Protein AF-U4KVV8-F1 (afdb_monomer)

Secondary structure (DSSP, 8-state):
-HHHHHHHHHTT-PPPHHHHHHHHHHHHTTSSEEEEEE--GGGS-HHHHHHHHHHHHHHHT-TT--SEEEEEE---GGGHHHHHHHHTTS-GGG---------HHHHHHHHHHHHHT--S-----HHHHHHHHHHHHHHHTT-HHHHHHHHHHHHT-SSHHHHHHHHHTS-SSHHHHHHHHHHHHHHS-S-HHHHHHHHHHHHHHH-SSPPPHHHHHHHHHS----

Radius of gyration: 25.1 Å; Cα contacts (8 Å, |Δi|>4): 176; chains: 1; bounding box: 58×53×55 Å

InterPro domains:
  IPR056884 Nephrocystin 3-like, N-terminal [PF24883] (10-76)

pLDDT: mean 85.66, std 12.59, range [36.94, 97.5]

Mean predicted aligned error: 9.25 Å

Structure (mmCIF, N/CA/C/O backbone):
data_AF-U4KVV8-F1
#
_entry.id   AF-U4KVV8-F1
#
loop_
_atom_site.group_PDB
_atom_site.id
_atom_site.type_symbol
_atom_site.label_atom_id
_atom_site.label_alt_id
_atom_site.label_comp_id
_atom_site.label_asym_id
_atom_site.label_entity_id
_atom_site.label_seq_id
_atom_site.pdbx_PDB_ins_code
_atom_site.Cartn_x
_atom_site.Cartn_y
_atom_site.Cartn_z
_atom_site.occupancy
_atom_site.B_iso_or_equiv
_atom_site.auth_seq_id
_atom_site.auth_comp_id
_atom_site.auth_asym_id
_atom_site.auth_atom_id
_atom_site.pdbx_PDB_model_num
ATOM 1 N N . MET A 1 1 ? -35.315 8.578 15.224 1.00 48.34 1 MET A N 1
ATOM 2 C CA . MET A 1 1 ? -34.271 8.773 14.179 1.00 48.34 1 MET A CA 1
ATOM 3 C C . MET A 1 1 ? -34.705 9.812 13.153 1.00 48.34 1 MET A C 1
ATOM 5 O O . MET A 1 1 ? -34.013 10.815 13.021 1.00 48.34 1 MET A O 1
ATOM 9 N N . PHE A 1 2 ? -35.851 9.611 12.492 1.00 44.22 2 PHE A N 1
ATOM 10 C CA . PHE A 1 2 ? -36.369 10.542 11.485 1.00 44.22 2 PHE A CA 1
ATOM 11 C C . PHE A 1 2 ? -36.586 11.962 12.019 1.00 44.22 2 PHE A C 1
ATOM 13 O O . PHE A 1 2 ? -36.182 12.895 11.349 1.00 44.22 2 PHE A O 1
ATOM 20 N N . GLU A 1 3 ? -37.059 12.153 13.253 1.00 52.75 3 GLU A N 1
ATOM 21 C CA . GLU A 1 3 ? -37.242 13.502 13.826 1.00 52.75 3 GLU A CA 1
ATOM 22 C C . GLU A 1 3 ? -35.934 14.272 14.080 1.00 52.75 3 GLU A C 1
ATOM 24 O O . GLU A 1 3 ? -35.878 15.490 13.927 1.00 52.75 3 GLU A O 1
ATOM 29 N N . CYS A 1 4 ? -34.858 13.570 14.449 1.00 51.12 4 CYS A N 1
ATOM 30 C CA . CYS A 1 4 ? -33.564 14.192 14.742 1.00 51.12 4 CYS A CA 1
ATOM 31 C C . CYS A 1 4 ? -32.849 14.588 13.441 1.00 51.12 4 CYS A C 1
ATOM 33 O O . CYS A 1 4 ? -32.321 15.692 13.335 1.00 51.12 4 CYS A O 1
ATOM 35 N N . LEU A 1 5 ? -32.902 13.712 12.430 1.00 51.66 5 LEU A N 1
ATOM 36 C CA . LEU A 1 5 ? -32.422 14.008 11.080 1.00 51.66 5 LEU A CA 1
ATOM 37 C C . LEU A 1 5 ? -33.295 15.071 10.397 1.00 51.66 5 LEU A C 1
ATOM 39 O O . LEU A 1 5 ? -32.755 15.957 9.743 1.00 51.66 5 LEU A O 1
ATOM 43 N N . ALA A 1 6 ? -34.615 15.055 10.605 1.00 55.97 6 ALA A N 1
ATOM 44 C CA . ALA A 1 6 ? -35.541 16.054 10.074 1.00 55.97 6 ALA A CA 1
ATOM 45 C C . ALA A 1 6 ? -35.298 17.447 10.671 1.00 55.97 6 ALA A C 1
ATOM 47 O O . ALA A 1 6 ? -35.285 18.412 9.915 1.00 55.97 6 ALA A O 1
ATOM 48 N N . LYS A 1 7 ? -35.012 17.570 11.978 1.00 56.41 7 LYS A N 1
ATOM 49 C CA . LYS A 1 7 ? -34.638 18.853 12.613 1.00 56.41 7 LYS A CA 1
ATOM 50 C C . LYS A 1 7 ? -33.313 19.429 12.102 1.00 56.41 7 LYS A C 1
ATOM 52 O O . LYS A 1 7 ? -33.159 20.646 12.037 1.00 56.41 7 LYS A O 1
ATOM 57 N N . ILE A 1 8 ? -32.349 18.576 11.754 1.00 55.47 8 ILE A N 1
ATOM 58 C CA . ILE A 1 8 ? -31.056 19.000 11.190 1.00 55.47 8 ILE A CA 1
ATOM 59 C C . ILE A 1 8 ? -31.227 19.396 9.719 1.00 55.47 8 ILE A C 1
ATOM 61 O O . ILE A 1 8 ? -30.748 20.449 9.295 1.00 55.47 8 ILE A O 1
ATOM 65 N N . LYS A 1 9 ? -32.003 18.608 8.964 1.00 54.62 9 LYS A N 1
ATOM 66 C CA . LYS A 1 9 ? -32.340 18.874 7.561 1.00 54.62 9 LYS A CA 1
ATOM 67 C C . LYS A 1 9 ? -33.198 20.137 7.404 1.00 54.62 9 LYS A C 1
ATOM 69 O O . LYS A 1 9 ? -32.967 20.900 6.473 1.00 54.62 9 LYS A O 1
ATOM 74 N N . SER A 1 10 ? -34.110 20.415 8.342 1.00 52.53 10 SER A N 1
ATOM 75 C CA . SER A 1 10 ? -34.956 21.620 8.326 1.00 52.53 10 SER A CA 1
ATOM 76 C C . SER A 1 10 ? -34.191 22.908 8.648 1.00 52.53 10 SER A C 1
ATOM 78 O O . SER A 1 10 ? -34.628 23.982 8.250 1.00 52.53 10 SER A O 1
ATOM 80 N N . LYS A 1 11 ? -33.041 22.819 9.335 1.00 59.00 11 LYS A N 1
ATOM 81 C CA . LYS A 1 11 ? -32.201 23.975 9.699 1.00 59.00 11 LYS A CA 1
ATOM 82 C C . LYS A 1 11 ? -31.000 24.212 8.772 1.00 59.00 11 LYS A C 1
ATOM 84 O O . LYS A 1 11 ? -30.263 25.162 9.018 1.00 59.00 11 LYS A O 1
ATOM 89 N N . ARG A 1 12 ? -30.774 23.376 7.743 1.00 57.06 12 ARG A N 1
ATOM 90 C CA . ARG A 1 12 ? -29.603 23.438 6.829 1.00 57.06 12 ARG A CA 1
ATOM 91 C C . ARG A 1 12 ? -28.243 23.601 7.544 1.00 57.06 12 ARG A C 1
ATOM 93 O O . ARG A 1 12 ? -27.322 24.190 6.990 1.00 57.06 12 ARG A O 1
ATOM 100 N N . ARG A 1 13 ? -28.091 23.104 8.775 1.00 65.75 13 ARG A N 1
ATOM 101 C CA . ARG A 1 13 ? -26.821 23.176 9.517 1.00 65.75 13 ARG A CA 1
ATOM 102 C C . ARG A 1 13 ? -26.176 21.801 9.551 1.00 65.75 13 ARG A C 1
ATOM 104 O O . ARG A 1 13 ? -26.839 20.831 9.910 1.00 65.75 13 ARG A O 1
ATOM 111 N N . GLN A 1 14 ? -24.900 21.723 9.184 1.00 67.06 14 GLN A N 1
ATOM 112 C CA . GLN A 1 14 ? -24.115 20.518 9.427 1.00 67.06 14 GLN A CA 1
ATOM 113 C C . GLN A 1 14 ? -23.949 20.341 10.945 1.00 67.06 14 GLN A C 1
ATOM 115 O O . GLN A 1 14 ? -23.667 21.327 11.634 1.00 67.06 14 GLN A O 1
ATOM 120 N N . PRO A 1 15 ? -24.193 19.138 11.491 1.00 73.56 15 PRO A N 1
ATOM 121 C CA . PRO A 1 15 ? -23.929 18.873 12.897 1.00 73.56 15 PRO A CA 1
ATOM 122 C C . PRO A 1 15 ? -22.433 19.038 13.186 1.00 73.56 15 PRO A C 1
ATOM 124 O O . PRO A 1 15 ? -21.590 18.694 12.361 1.00 73.56 15 PRO A O 1
ATOM 127 N N . ASP A 1 16 ? -22.112 19.549 14.371 1.00 84.56 16 ASP A N 1
ATOM 128 C CA . ASP A 1 16 ? -20.750 19.517 14.899 1.00 84.56 16 ASP A CA 1
ATOM 129 C C . ASP A 1 16 ? -20.313 18.064 15.174 1.00 84.56 16 ASP A C 1
ATOM 131 O O . ASP A 1 16 ? -21.102 17.119 15.045 1.00 84.56 16 ASP A O 1
ATOM 135 N N . LEU A 1 17 ? -19.046 17.849 15.544 1.00 82.75 17 LEU A N 1
ATOM 136 C CA . LEU A 1 17 ? -18.528 16.499 15.805 1.00 82.75 17 LEU A CA 1
ATOM 137 C C . LEU A 1 17 ? -19.381 15.764 16.853 1.00 82.75 17 LEU A C 1
ATOM 139 O O . LEU A 1 17 ? -19.782 14.621 16.642 1.00 82.75 17 LEU A O 1
ATOM 143 N N . THR A 1 18 ? -19.742 16.447 17.939 1.00 84.88 18 THR A N 1
ATOM 144 C CA . THR A 1 18 ? -20.595 15.908 19.006 1.00 84.88 18 THR A CA 1
ATOM 145 C C . THR A 1 18 ? -21.974 15.495 18.491 1.00 84.88 18 THR A C 1
ATOM 147 O O . THR A 1 18 ? -22.456 14.400 18.792 1.00 84.88 18 THR A O 1
ATOM 150 N N . GLY A 1 19 ? -22.631 16.350 17.704 1.00 86.62 19 GLY A N 1
ATOM 151 C CA . GLY A 1 19 ? -23.913 16.049 17.076 1.00 86.62 19 GLY A CA 1
ATOM 152 C C . GLY A 1 19 ? -23.815 14.872 16.110 1.00 86.62 19 GLY A C 1
ATOM 153 O O . GLY A 1 19 ? -24.685 14.000 16.116 1.00 86.62 19 GLY A O 1
ATOM 154 N N . THR A 1 20 ? -22.730 14.802 15.340 1.00 88.19 20 THR A N 1
ATOM 155 C CA . THR A 1 20 ? -22.455 13.713 14.395 1.00 88.19 20 THR A CA 1
ATOM 156 C C . THR A 1 20 ? -22.294 12.380 15.122 1.00 88.19 20 THR A C 1
ATOM 158 O O . THR A 1 20 ? -22.944 11.406 14.748 1.00 88.19 20 THR A O 1
ATOM 161 N N . LEU A 1 21 ? -21.529 12.338 16.218 1.00 87.50 21 LEU A N 1
ATOM 162 C CA . LEU A 1 21 ? -21.356 11.124 17.025 1.00 87.50 21 LEU A CA 1
ATOM 163 C C . LEU A 1 21 ? -22.663 10.660 17.671 1.00 87.50 21 LEU A C 1
ATOM 165 O O . LEU A 1 21 ? -22.955 9.467 17.669 1.00 87.50 21 LEU A O 1
ATOM 169 N N . LYS A 1 22 ? -23.505 11.587 18.146 1.00 86.94 22 LYS A N 1
ATOM 170 C CA . LYS A 1 22 ? -24.838 11.249 18.679 1.00 86.94 22 LYS A CA 1
ATOM 171 C C . LYS A 1 22 ? -25.755 10.648 17.617 1.00 86.94 22 LYS A C 1
ATOM 173 O O . LYS A 1 22 ? -26.520 9.729 17.910 1.00 86.94 22 LYS A O 1
ATOM 178 N N . LEU A 1 23 ? -25.723 11.177 16.393 1.00 88.56 23 LEU 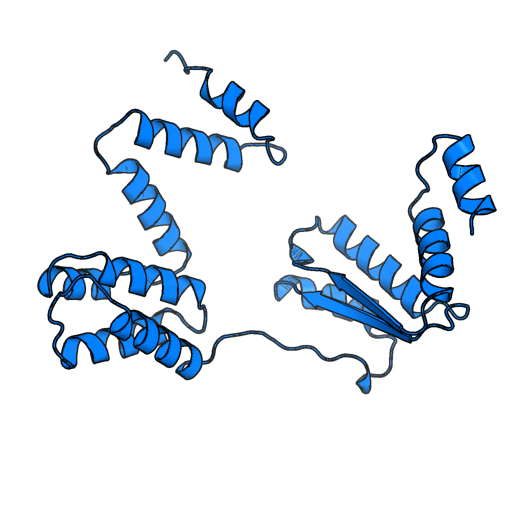A N 1
ATOM 179 C CA . LEU A 1 23 ? -26.489 10.613 15.279 1.00 88.56 23 LEU A CA 1
ATOM 180 C C . LEU A 1 23 ? -25.968 9.233 14.894 1.00 88.56 23 LEU A C 1
ATOM 182 O O . LEU A 1 23 ? -26.776 8.332 14.675 1.00 88.56 23 LEU A O 1
ATOM 186 N N . LEU A 1 24 ? -24.645 9.075 14.848 1.00 89.44 24 LEU A N 1
ATOM 187 C CA . LEU A 1 24 ? -23.998 7.808 14.549 1.00 89.44 24 LEU A CA 1
ATOM 188 C C . LEU A 1 24 ? -24.351 6.755 15.605 1.00 89.44 24 LEU A C 1
ATOM 190 O O . LEU A 1 24 ? -24.872 5.715 15.231 1.00 89.44 24 LEU A O 1
ATOM 194 N N . SER A 1 25 ? -24.211 7.046 16.904 1.00 89.00 25 SER A N 1
ATOM 195 C CA . SER A 1 25 ? -24.615 6.135 17.993 1.00 89.00 25 SER A CA 1
ATOM 196 C C . SER A 1 25 ? -26.083 5.692 17.854 1.00 89.00 25 SER A C 1
ATOM 198 O O . SER A 1 25 ? -26.375 4.497 17.807 1.00 89.00 25 SER A O 1
ATOM 200 N N . LYS A 1 26 ? -27.016 6.629 17.613 1.00 88.56 26 LYS A N 1
ATOM 201 C CA . LYS A 1 26 ? -28.436 6.303 17.348 1.00 88.56 26 LYS A CA 1
ATOM 202 C C . LYS A 1 26 ? -28.661 5.453 16.094 1.00 88.56 26 LYS A C 1
ATOM 204 O O . LYS A 1 26 ? -29.668 4.748 16.013 1.00 88.56 26 LYS A O 1
ATOM 209 N N . ALA A 1 27 ? -27.807 5.579 15.082 1.00 89.56 27 ALA A N 1
ATOM 210 C CA . ALA A 1 27 ? -27.871 4.750 13.884 1.00 89.56 27 ALA A CA 1
ATOM 211 C C . ALA A 1 27 ? -27.343 3.341 14.151 1.00 89.56 27 ALA A C 1
ATOM 213 O O . ALA A 1 27 ? -28.010 2.368 13.804 1.00 89.56 27 ALA A O 1
ATOM 214 N N . LEU A 1 28 ? -26.209 3.245 14.842 1.00 90.44 28 LEU A N 1
ATOM 215 C CA . LEU A 1 28 ? -25.569 1.995 15.233 1.00 90.44 28 LEU A CA 1
ATOM 216 C C . LEU A 1 28 ? -26.459 1.150 16.154 1.00 90.44 28 LEU A C 1
ATOM 218 O O . LEU A 1 28 ? -26.525 -0.058 15.970 1.00 90.44 28 LEU A O 1
ATOM 222 N N . GLN A 1 29 ? -27.222 1.764 17.067 1.00 89.00 29 GLN A N 1
ATOM 223 C CA . GLN A 1 29 ? -28.184 1.070 17.945 1.00 89.00 29 GLN A CA 1
ATOM 224 C C . GLN A 1 29 ? -29.264 0.266 17.201 1.00 89.00 29 GLN A C 1
ATOM 226 O O . GLN A 1 29 ? -29.893 -0.609 17.789 1.00 89.00 29 GLN A O 1
ATOM 231 N N . LYS A 1 30 ? -29.519 0.562 15.921 1.00 88.69 30 LYS A N 1
ATOM 232 C CA . LYS A 1 30 ? -30.475 -0.205 15.107 1.00 88.69 30 LYS A CA 1
ATOM 233 C C . LYS A 1 30 ? -29.874 -1.458 14.484 1.00 88.69 30 LYS A C 1
ATOM 235 O O . LYS A 1 30 ? -30.609 -2.279 13.941 1.00 88.69 30 LYS A O 1
ATOM 240 N N . LEU A 1 31 ? -28.553 -1.568 14.495 1.00 90.12 31 LEU A N 1
ATOM 241 C CA . LEU A 1 31 ? -27.822 -2.693 13.945 1.00 90.12 31 LEU A CA 1
ATOM 242 C C . LEU A 1 31 ? -27.501 -3.658 15.083 1.00 90.12 31 LEU A C 1
ATOM 244 O O . LEU A 1 31 ? -27.246 -3.254 16.209 1.00 90.12 31 LEU A O 1
ATOM 248 N N . ARG A 1 32 ? -27.514 -4.958 14.794 1.00 89.69 32 ARG A N 1
ATOM 249 C CA . ARG A 1 32 ? -27.143 -5.979 15.786 1.00 89.69 32 ARG A CA 1
ATOM 250 C C . ARG A 1 32 ? -25.628 -6.024 16.016 1.00 89.69 32 ARG A C 1
ATOM 252 O O . ARG A 1 32 ? -25.157 -6.316 17.114 1.00 89.69 32 ARG A O 1
ATOM 259 N N . LYS A 1 33 ? -24.874 -5.813 14.938 1.00 92.12 33 LYS A N 1
ATOM 260 C CA . LYS A 1 33 ? -23.417 -5.887 14.888 1.00 92.12 33 LYS A CA 1
ATOM 261 C C . LYS A 1 33 ? -22.918 -4.902 13.843 1.00 92.12 33 LYS A C 1
ATOM 263 O O . LYS A 1 33 ? -23.463 -4.878 12.741 1.00 92.12 33 LYS A O 1
ATOM 268 N N . THR A 1 34 ? -21.894 -4.126 14.177 1.00 91.69 34 THR A N 1
ATOM 269 C CA . THR A 1 34 ? -21.316 -3.127 13.276 1.00 91.69 34 THR A CA 1
ATOM 270 C C . THR A 1 34 ? -19.796 -3.181 13.284 1.00 91.69 34 THR A C 1
ATOM 272 O O . THR A 1 34 ? -19.175 -3.393 14.325 1.00 91.69 34 THR A O 1
ATOM 275 N N . TYR A 1 35 ? -19.211 -2.935 12.115 1.00 92.75 35 TYR A N 1
ATOM 276 C CA . TYR A 1 35 ? -17.779 -2.801 11.909 1.00 92.75 35 TYR A CA 1
ATOM 277 C C . TYR A 1 35 ? -17.486 -1.412 11.346 1.00 92.75 35 TYR A C 1
ATOM 279 O O . TYR A 1 35 ? -18.140 -0.985 10.396 1.00 92.75 35 TYR A O 1
ATOM 287 N N . ILE A 1 36 ? -16.522 -0.710 11.934 1.00 92.56 36 ILE A N 1
ATOM 288 C CA . ILE A 1 36 ? -15.989 0.546 11.401 1.00 92.56 36 ILE A CA 1
ATOM 289 C C . ILE A 1 36 ? -14.576 0.260 10.909 1.00 92.56 36 ILE A C 1
ATOM 291 O O . ILE A 1 36 ? -13.709 -0.078 11.711 1.00 92.56 36 ILE A O 1
ATOM 295 N N . CYS A 1 37 ? -14.357 0.402 9.605 1.00 95.00 37 CYS A N 1
ATOM 296 C CA . CYS A 1 37 ? -13.043 0.262 8.988 1.00 95.00 37 CYS A CA 1
ATOM 297 C C . CYS A 1 37 ? -12.497 1.649 8.655 1.00 95.00 37 CYS A C 1
ATOM 299 O O . CYS A 1 37 ? -13.163 2.425 7.970 1.00 95.00 37 CYS A O 1
ATOM 301 N N . ILE A 1 38 ? -11.302 1.955 9.147 1.00 94.56 38 ILE A N 1
ATOM 302 C CA . ILE A 1 38 ? -10.569 3.175 8.821 1.00 94.56 38 ILE A CA 1
ATOM 303 C C . ILE A 1 38 ? -9.317 2.757 8.079 1.00 94.56 38 ILE A C 1
ATOM 305 O O . ILE A 1 38 ? -8.431 2.134 8.664 1.00 94.56 38 ILE A O 1
ATOM 309 N N . ASP A 1 39 ? -9.283 3.091 6.797 1.00 94.88 39 ASP A N 1
ATOM 310 C CA . ASP A 1 39 ? -8.124 2.842 5.959 1.00 94.88 39 ASP A CA 1
ATOM 311 C C . ASP A 1 39 ? -7.146 4.022 6.034 1.00 94.88 39 ASP A C 1
ATOM 313 O O . ASP A 1 39 ? -7.577 5.175 6.092 1.00 94.88 39 ASP A O 1
ATOM 317 N N . ALA A 1 40 ? -5.851 3.713 6.077 1.00 94.12 40 ALA A N 1
ATOM 318 C CA . ALA A 1 40 ? -4.725 4.639 6.049 1.00 94.12 40 ALA A CA 1
ATOM 319 C C . ALA A 1 40 ? -4.863 5.826 7.023 1.00 94.12 40 ALA A C 1
ATOM 321 O O . ALA A 1 40 ? -4.798 6.994 6.638 1.00 94.12 40 ALA A O 1
ATOM 322 N N . LEU A 1 41 ? -5.043 5.545 8.322 1.00 94.88 41 LEU A N 1
ATOM 323 C CA . LEU A 1 41 ? -5.216 6.591 9.344 1.00 94.88 41 LEU A CA 1
ATOM 324 C C . LEU A 1 41 ? -4.060 7.611 9.363 1.00 94.88 41 LEU A C 1
ATOM 326 O O . LEU A 1 41 ? -4.262 8.758 9.756 1.00 94.88 41 LEU A O 1
ATOM 330 N N . ASP A 1 42 ? -2.861 7.217 8.943 1.00 93.81 42 ASP A N 1
ATOM 331 C CA . ASP A 1 42 ? -1.694 8.093 8.851 1.00 93.81 42 ASP A CA 1
ATOM 332 C C . ASP A 1 42 ? -1.750 9.146 7.733 1.00 93.81 42 ASP A C 1
ATOM 334 O O . ASP A 1 42 ? -0.973 10.097 7.771 1.00 93.81 42 ASP A O 1
ATOM 338 N N . GLU A 1 43 ? -2.689 9.049 6.787 1.00 92.19 43 GLU A N 1
ATOM 339 C CA . GLU A 1 43 ? -2.887 10.075 5.749 1.00 92.19 43 GLU A CA 1
ATOM 340 C C . GLU A 1 43 ? -3.616 11.324 6.270 1.00 92.19 43 GLU A C 1
ATOM 342 O O . GLU A 1 43 ? -3.628 12.380 5.628 1.00 92.19 43 GLU A O 1
ATOM 347 N N . PHE A 1 44 ? -4.224 11.241 7.456 1.00 89.81 44 PHE A N 1
ATOM 348 C CA . PHE A 1 44 ? -4.846 12.393 8.096 1.00 89.81 44 PHE A CA 1
ATOM 349 C C . PHE A 1 44 ? -3.797 13.297 8.746 1.00 89.81 44 PHE A C 1
ATOM 351 O O . PHE A 1 44 ? -2.799 12.849 9.307 1.00 89.81 44 PHE A O 1
ATOM 358 N N . LYS A 1 45 ? -4.076 14.608 8.777 1.00 87.00 45 LYS A N 1
ATOM 359 C CA . LYS A 1 45 ? -3.280 15.541 9.590 1.00 87.00 45 LYS A CA 1
ATOM 360 C C . LYS A 1 45 ? -3.292 15.093 11.054 1.00 87.00 45 LYS A C 1
ATOM 362 O O . LYS A 1 45 ? -4.335 14.668 11.555 1.00 87.00 45 LYS A O 1
ATOM 367 N N . ALA A 1 46 ? -2.172 15.275 11.752 1.00 83.88 46 ALA A N 1
ATOM 368 C CA . ALA A 1 46 ? -1.993 14.824 13.135 1.00 83.88 46 ALA A CA 1
ATOM 369 C C . ALA A 1 46 ? -3.140 15.251 14.080 1.00 83.88 46 ALA A C 1
ATOM 371 O O . ALA A 1 46 ? -3.657 14.430 14.840 1.00 83.88 46 ALA A O 1
ATOM 372 N N . ASP A 1 47 ? -3.614 16.498 13.969 1.00 84.69 47 ASP A N 1
ATOM 373 C CA . ASP A 1 47 ? -4.724 17.018 14.785 1.00 84.69 47 ASP A CA 1
ATOM 374 C C . ASP A 1 47 ? -6.051 16.274 14.544 1.00 84.69 47 ASP A C 1
ATOM 376 O O . ASP A 1 47 ? -6.860 16.074 15.463 1.00 84.69 47 ASP A O 1
ATOM 380 N N . TYR A 1 48 ? -6.280 15.819 13.308 1.00 90.44 48 TYR A N 1
ATOM 381 C CA . TYR A 1 48 ? -7.460 15.035 12.954 1.00 90.44 48 TYR A CA 1
ATOM 382 C C . TYR A 1 48 ? -7.344 13.591 13.427 1.00 90.44 48 TYR A C 1
ATOM 384 O O . TYR A 1 48 ? -8.332 13.070 13.941 1.00 90.44 48 TYR A O 1
ATOM 392 N N . VAL A 1 49 ? -6.161 12.972 13.344 1.00 92.19 49 VAL A N 1
ATOM 393 C CA . VAL A 1 49 ? -5.925 11.606 13.850 1.00 92.19 49 VAL A CA 1
ATOM 394 C C . VAL A 1 49 ? -6.357 11.496 15.310 1.00 92.19 49 VAL A C 1
ATOM 396 O O . VAL A 1 49 ? -7.155 10.631 15.671 1.00 92.19 49 VAL A O 1
ATOM 399 N N . VAL A 1 50 ? -5.904 12.425 16.152 1.00 91.50 50 VAL A N 1
ATOM 400 C CA . VAL A 1 50 ? -6.251 12.446 17.580 1.00 91.50 50 VAL A CA 1
ATOM 401 C C . VAL A 1 50 ? -7.756 12.642 17.791 1.00 91.50 50 VAL A C 1
ATOM 403 O O . VAL A 1 50 ? -8.369 11.958 18.615 1.00 91.50 50 VAL A O 1
ATOM 406 N N . SER A 1 51 ? -8.373 13.550 17.034 1.00 91.44 51 SER A N 1
ATOM 407 C CA . SER A 1 51 ? -9.814 13.817 17.115 1.00 91.44 51 SER A CA 1
ATOM 408 C C . SER A 1 51 ? -10.650 12.592 16.723 1.00 91.44 51 SER A C 1
ATOM 410 O O . SER A 1 51 ? -11.618 12.262 17.411 1.00 91.44 51 SER A O 1
ATOM 412 N N . ILE A 1 52 ? -10.240 11.875 15.672 1.00 92.62 52 ILE A N 1
ATOM 413 C CA . ILE A 1 52 ? -10.856 10.623 15.215 1.00 92.62 52 ILE A CA 1
ATOM 414 C C . ILE A 1 52 ? -10.718 9.541 16.290 1.00 92.62 52 ILE A C 1
ATOM 416 O O . ILE A 1 52 ? -11.711 8.923 16.668 1.00 92.62 52 ILE A O 1
ATOM 420 N N . LEU A 1 53 ? -9.520 9.342 16.842 1.00 92.62 53 LEU A N 1
ATOM 421 C CA . LEU A 1 53 ? -9.286 8.328 17.875 1.00 92.62 53 LEU A CA 1
ATOM 422 C C . LEU A 1 53 ? -10.113 8.585 19.142 1.00 92.62 53 LEU A C 1
ATOM 424 O O . LEU A 1 53 ? -10.688 7.649 19.700 1.00 92.62 53 LEU A O 1
ATOM 428 N N . ARG A 1 54 ? -10.241 9.846 19.578 1.00 91.12 54 ARG A N 1
ATOM 429 C CA . ARG A 1 54 ? -11.119 10.223 20.704 1.00 91.12 54 ARG A CA 1
ATOM 430 C C . ARG A 1 54 ? -12.590 9.962 20.398 1.00 91.12 54 ARG A C 1
ATOM 432 O O . ARG A 1 54 ? -13.312 9.466 21.260 1.00 91.12 54 ARG A O 1
ATOM 439 N N . ALA A 1 55 ? -13.030 10.271 19.182 1.00 91.69 55 ALA A N 1
ATOM 440 C CA . ALA A 1 55 ? -14.395 10.018 18.741 1.00 91.69 55 ALA A CA 1
ATOM 441 C C . ALA A 1 55 ? -14.726 8.514 18.725 1.00 91.69 55 ALA A C 1
ATOM 443 O O . ALA A 1 55 ? -15.767 8.109 19.243 1.00 91.69 55 ALA A O 1
ATOM 444 N N . LEU A 1 56 ?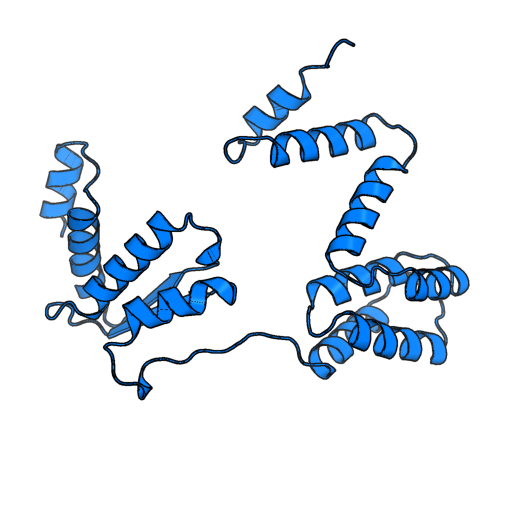 -13.819 7.679 18.209 1.00 91.81 56 LEU A N 1
ATOM 445 C CA . LEU A 1 56 ? -13.959 6.218 18.231 1.00 91.81 56 LEU A CA 1
ATOM 446 C C . LEU A 1 56 ? -13.981 5.675 19.652 1.00 91.81 56 LEU A C 1
ATOM 448 O O . LEU A 1 56 ? -14.837 4.855 19.970 1.00 91.81 56 LEU A O 1
ATOM 452 N N . LYS A 1 57 ? -13.084 6.161 20.517 1.00 89.88 57 LYS A N 1
ATOM 453 C CA . LYS A 1 57 ? -13.077 5.805 21.937 1.00 89.88 57 LYS A CA 1
ATOM 454 C C . LYS A 1 57 ? -14.429 6.112 22.577 1.00 89.88 57 LYS A C 1
ATOM 456 O O . LYS A 1 57 ? -15.008 5.238 23.205 1.00 89.88 57 LYS A O 1
ATOM 461 N N . SER A 1 58 ? -14.962 7.315 22.358 1.00 89.44 58 SER A N 1
ATOM 462 C CA . SER A 1 58 ? -16.266 7.716 22.895 1.00 89.44 58 SER A CA 1
ATOM 463 C C . SER A 1 58 ? -17.417 6.848 22.390 1.00 89.44 58 SER A C 1
ATOM 465 O O . SER A 1 58 ? -18.362 6.646 23.141 1.00 89.44 58 SER A O 1
ATOM 467 N N . LEU A 1 59 ? -17.374 6.375 21.141 1.00 88.94 59 LEU A N 1
ATOM 468 C CA . LEU A 1 59 ? -18.397 5.479 20.591 1.00 88.94 59 LEU A CA 1
ATOM 469 C C . LEU A 1 59 ? -18.281 4.070 21.155 1.00 88.94 59 LEU A C 1
ATOM 471 O O . LEU A 1 59 ? -19.291 3.463 21.488 1.00 88.94 59 LEU A O 1
ATOM 475 N N . LEU A 1 60 ? -17.056 3.553 21.252 1.00 87.75 60 LEU A N 1
ATOM 476 C CA . LEU A 1 60 ? -16.803 2.254 21.856 1.00 87.75 60 LEU A CA 1
ATOM 477 C C . LEU A 1 60 ? -17.297 2.269 23.303 1.00 87.75 60 LEU A C 1
ATOM 479 O O . LEU A 1 60 ? -18.037 1.370 23.698 1.00 87.75 60 LEU A O 1
ATOM 483 N N . ASP A 1 61 ? -16.901 3.287 24.074 1.00 86.75 61 ASP A N 1
ATOM 484 C CA . ASP A 1 61 ? -17.179 3.479 25.507 1.00 86.75 61 ASP A CA 1
ATOM 485 C C . ASP A 1 61 ? -18.599 3.991 25.809 1.00 86.75 61 ASP A C 1
ATOM 487 O O . ASP A 1 61 ? -18.924 4.179 26.979 1.00 86.75 61 ASP A O 1
ATOM 491 N N . ASP A 1 62 ? -19.463 4.177 24.801 1.00 86.06 62 ASP A N 1
ATOM 492 C CA . ASP A 1 62 ? -20.849 4.622 24.999 1.00 86.06 62 ASP A CA 1
ATOM 493 C C . ASP A 1 62 ? -21.685 3.509 25.664 1.00 86.06 62 ASP A C 1
ATOM 495 O O . ASP A 1 62 ? -21.985 2.497 25.024 1.00 86.06 62 ASP A O 1
ATOM 499 N N . PRO A 1 63 ? -22.127 3.680 26.926 1.00 82.06 63 PRO A N 1
A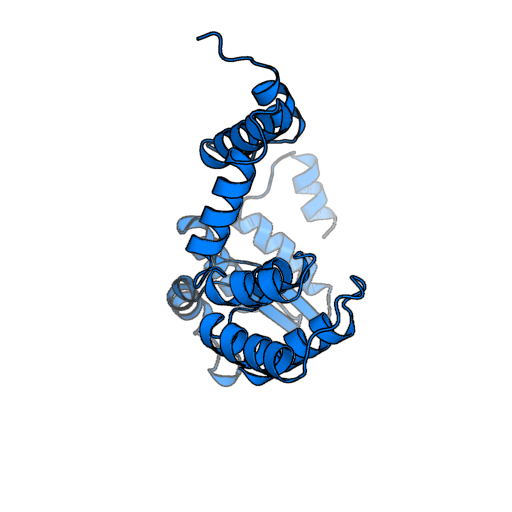TOM 500 C CA . PRO A 1 63 ? -22.901 2.661 27.634 1.00 82.06 63 PRO A CA 1
ATOM 501 C C . PRO A 1 63 ? -24.300 2.461 27.039 1.00 82.06 63 PRO A C 1
ATOM 503 O O . PRO A 1 63 ? -24.941 1.444 27.291 1.00 82.06 63 PRO A O 1
ATOM 506 N N . ASN A 1 64 ? -24.788 3.418 26.246 1.00 83.31 64 ASN A N 1
ATOM 507 C CA . ASN A 1 64 ? -26.083 3.311 25.579 1.00 83.31 64 ASN A CA 1
ATOM 508 C C . ASN A 1 64 ? -25.991 2.505 24.281 1.00 83.31 64 ASN A C 1
ATOM 510 O O . ASN A 1 64 ? -27.013 2.257 23.634 1.00 83.31 64 ASN A O 1
ATOM 514 N N . LEU A 1 65 ? -24.785 2.138 23.844 1.00 82.31 65 LEU A N 1
ATOM 515 C CA . LEU A 1 65 ? -24.585 1.393 22.618 1.00 82.31 65 LEU A CA 1
ATOM 516 C C . LEU A 1 65 ? -24.772 -0.104 22.886 1.00 82.31 65 LEU A C 1
ATOM 518 O O . LEU A 1 65 ? -23.868 -0.803 23.327 1.00 82.31 65 LEU A O 1
ATOM 522 N N . THR A 1 66 ? -25.971 -0.604 22.598 1.00 81.06 66 THR A N 1
ATOM 523 C CA . THR A 1 66 ? -26.328 -2.019 22.788 1.00 81.06 66 THR A CA 1
ATOM 524 C C . THR A 1 66 ? -25.857 -2.931 21.650 1.00 81.06 66 THR A C 1
ATOM 526 O O . THR A 1 66 ? -25.916 -4.153 21.778 1.00 81.06 66 THR A O 1
ATOM 529 N N . THR A 1 67 ? -25.382 -2.368 20.531 1.00 84.31 67 THR A N 1
ATOM 530 C CA . THR A 1 67 ? -24.810 -3.145 19.421 1.00 84.31 67 THR A CA 1
ATOM 531 C C . THR A 1 67 ? -23.395 -3.604 19.747 1.00 84.31 67 THR A C 1
ATOM 533 O O . THR A 1 67 ? -22.599 -2.873 20.331 1.00 84.31 67 THR A O 1
ATOM 536 N N . SER A 1 68 ? -23.025 -4.781 19.245 1.00 87.50 68 SER A N 1
ATOM 537 C CA . SER A 1 68 ? -21.613 -5.150 19.149 1.00 87.50 68 SER A CA 1
ATOM 538 C C . SER A 1 68 ? -20.931 -4.237 18.122 1.00 87.50 68 SER A C 1
ATOM 540 O O . SER A 1 68 ? -21.353 -4.197 16.963 1.00 87.50 68 SER A O 1
ATOM 542 N N . LEU A 1 69 ? -19.922 -3.473 18.547 1.00 89.31 69 LEU A N 1
ATOM 543 C CA . LEU A 1 69 ? -19.123 -2.593 17.692 1.00 89.31 69 LEU A CA 1
ATOM 544 C C . LEU A 1 69 ? -17.678 -3.097 17.641 1.00 89.31 69 LEU A C 1
ATOM 546 O O . LEU A 1 69 ? -17.062 -3.352 18.673 1.00 89.31 69 LEU A O 1
ATOM 550 N N . SER A 1 70 ? -17.129 -3.222 16.438 1.00 89.94 70 SER A N 1
ATOM 551 C CA . SER A 1 70 ? -15.720 -3.545 16.212 1.00 89.94 70 SER A CA 1
ATOM 552 C C . SER A 1 70 ? -15.087 -2.500 15.306 1.00 89.94 70 SER A C 1
ATOM 554 O O . SER A 1 70 ? -15.721 -2.012 14.373 1.00 89.94 70 SER A O 1
ATOM 556 N N . VAL A 1 71 ? -13.836 -2.149 15.588 1.00 91.12 71 VAL A N 1
ATOM 557 C CA . VAL A 1 71 ? -13.090 -1.148 14.825 1.00 91.12 71 VAL A CA 1
ATOM 558 C C . VAL A 1 71 ? -11.860 -1.816 14.227 1.00 91.12 71 VAL A C 1
ATOM 560 O O . VAL A 1 71 ? -11.112 -2.487 14.935 1.00 91.12 71 VAL A O 1
ATOM 563 N N . PHE A 1 72 ? -11.667 -1.624 12.930 1.00 93.19 72 PHE A N 1
ATOM 564 C CA . PHE A 1 72 ? -10.494 -2.046 12.181 1.00 93.19 72 PHE A CA 1
ATOM 565 C C . PHE A 1 72 ? -9.788 -0.797 11.655 1.00 93.19 72 PHE A C 1
ATOM 567 O O . PHE A 1 72 ? -10.432 0.077 11.077 1.00 93.19 72 PHE A O 1
ATOM 574 N N . ILE A 1 73 ? -8.484 -0.689 11.896 1.00 93.31 73 ILE A N 1
ATOM 575 C CA . ILE A 1 73 ? -7.675 0.465 11.494 1.00 93.31 73 ILE A CA 1
ATOM 576 C C . ILE A 1 73 ? -6.446 -0.061 10.766 1.00 93.31 73 ILE A C 1
ATOM 578 O O . ILE A 1 73 ? -5.743 -0.914 11.309 1.00 93.31 73 ILE A O 1
ATOM 582 N N . THR A 1 74 ? -6.168 0.477 9.583 1.00 94.81 74 THR A N 1
ATOM 583 C CA . THR A 1 74 ? -4.862 0.346 8.930 1.00 94.81 74 THR A CA 1
ATOM 584 C C . THR A 1 74 ? -4.096 1.659 9.102 1.00 94.81 74 THR A C 1
ATOM 586 O O . THR A 1 74 ? -4.674 2.750 9.096 1.00 94.81 74 THR A O 1
ATOM 589 N N . SER A 1 75 ? -2.788 1.565 9.335 1.00 94.00 75 SER A N 1
ATOM 590 C CA . SER A 1 75 ? -1.909 2.732 9.401 1.00 94.00 75 SER A CA 1
ATOM 591 C C . SER A 1 75 ? -0.447 2.339 9.236 1.00 94.00 75 SER A C 1
ATOM 593 O O . SER A 1 75 ? -0.063 1.190 9.470 1.00 94.00 75 SER A O 1
ATOM 595 N N . ARG A 1 76 ? 0.409 3.315 8.938 1.00 91.81 76 ARG A N 1
ATOM 596 C CA . ARG A 1 76 ? 1.863 3.160 9.074 1.00 91.81 76 ARG A CA 1
ATOM 597 C C . ARG A 1 76 ? 2.301 3.082 10.550 1.00 91.81 76 ARG A C 1
ATOM 599 O O . ARG A 1 76 ? 1.626 3.635 11.424 1.00 91.81 76 ARG A O 1
ATOM 606 N N . PRO A 1 77 ? 3.460 2.453 10.846 1.00 90.38 77 PRO A N 1
ATOM 607 C CA . PRO A 1 77 ? 3.916 2.214 12.223 1.00 90.38 77 PRO A CA 1
ATOM 608 C C . PRO A 1 77 ? 4.066 3.468 13.094 1.00 90.38 77 PRO A C 1
ATOM 610 O O . PRO A 1 77 ? 3.892 3.397 14.306 1.00 90.38 77 PRO A O 1
ATOM 613 N N . HIS A 1 78 ? 4.353 4.627 12.498 1.00 91.00 78 HIS A N 1
ATOM 614 C CA . HIS A 1 78 ? 4.580 5.867 13.245 1.00 91.00 78 HIS A CA 1
ATOM 615 C C . HIS A 1 78 ? 3.327 6.391 13.978 1.00 91.00 78 HIS A C 1
ATOM 617 O O . HIS A 1 78 ? 3.459 7.159 14.928 1.00 91.00 78 HIS A O 1
ATOM 623 N N . VAL A 1 79 ? 2.120 5.962 13.582 1.00 91.19 79 VAL A N 1
ATOM 624 C CA . VAL A 1 79 ? 0.853 6.348 14.236 1.00 91.19 79 VAL A CA 1
ATOM 625 C C . VAL A 1 79 ? 0.454 5.382 15.358 1.00 91.19 79 VAL A C 1
ATOM 627 O O . VAL A 1 79 ? -0.354 5.736 16.218 1.00 91.19 79 VAL A O 1
ATOM 630 N N . ASP A 1 80 ? 1.057 4.190 15.433 1.00 89.00 80 ASP A N 1
ATOM 631 C CA . ASP A 1 80 ? 0.721 3.171 16.440 1.00 89.00 80 ASP A CA 1
ATOM 632 C C . ASP A 1 80 ? 0.787 3.677 17.900 1.00 89.00 80 ASP A C 1
ATOM 634 O O . ASP A 1 80 ? -0.149 3.385 18.655 1.00 89.00 80 ASP A O 1
ATOM 638 N N . PRO A 1 81 ? 1.772 4.503 18.322 1.00 89.25 81 PRO A N 1
ATOM 639 C CA . PRO A 1 81 ? 1.781 5.066 19.674 1.00 89.25 81 PRO A CA 1
ATOM 640 C C . PRO A 1 81 ? 0.528 5.893 19.997 1.00 89.25 81 PRO A C 1
ATOM 642 O O . PRO A 1 81 ? -0.007 5.795 21.102 1.00 89.25 81 PRO A O 1
ATOM 645 N N . LEU A 1 82 ? 0.008 6.661 19.030 1.00 89.62 82 LEU A N 1
ATOM 646 C CA . LEU A 1 82 ? -1.214 7.453 19.204 1.00 89.62 82 LEU A CA 1
ATOM 647 C C . LEU A 1 82 ? -2.447 6.557 19.323 1.00 89.62 82 LEU A C 1
ATOM 649 O O . LEU A 1 82 ? -3.298 6.800 20.184 1.00 89.62 82 LEU A O 1
ATOM 653 N N . ILE A 1 83 ? -2.531 5.509 18.498 1.00 89.88 83 ILE A N 1
ATOM 654 C CA . ILE A 1 83 ? -3.623 4.526 18.548 1.00 89.88 83 ILE A CA 1
ATOM 655 C C . ILE A 1 83 ? -3.631 3.842 19.918 1.00 89.88 83 ILE A C 1
ATOM 657 O O . ILE A 1 83 ? -4.677 3.768 20.569 1.00 89.88 83 ILE A O 1
ATOM 661 N N . LYS A 1 84 ? -2.460 3.395 20.389 1.00 86.75 84 LYS A N 1
ATOM 662 C CA . LYS A 1 84 ? -2.289 2.795 21.717 1.00 86.75 84 LYS A CA 1
ATOM 663 C C . LYS A 1 84 ? -2.688 3.771 22.821 1.00 86.75 84 LYS A C 1
ATOM 665 O O . LYS A 1 84 ? -3.477 3.399 23.680 1.00 86.75 84 LYS A O 1
ATOM 670 N N . ALA A 1 85 ? -2.248 5.025 22.786 1.00 87.31 85 ALA A N 1
ATOM 671 C CA . ALA A 1 85 ? -2.585 5.996 23.830 1.00 87.31 85 ALA A CA 1
ATOM 672 C C . ALA A 1 85 ? -4.102 6.250 23.971 1.00 87.31 85 ALA A C 1
ATOM 674 O O . ALA A 1 85 ? -4.587 6.504 25.071 1.00 87.31 85 ALA A O 1
ATOM 675 N N . HIS A 1 86 ? -4.871 6.161 22.881 1.00 87.94 86 HIS A N 1
ATOM 676 C CA . HIS A 1 86 ? -6.297 6.505 22.901 1.00 87.94 86 HIS A CA 1
ATOM 677 C C . HIS A 1 86 ? -7.228 5.293 23.060 1.00 87.94 86 HIS A C 1
ATOM 679 O O . HIS A 1 86 ? -8.279 5.414 23.698 1.00 87.94 86 HIS A O 1
ATOM 685 N N . LEU A 1 87 ? -6.861 4.116 22.541 1.00 85.06 87 LEU A N 1
ATOM 686 C CA . LEU A 1 87 ? -7.747 2.942 22.481 1.00 85.06 87 LEU A CA 1
ATOM 687 C C . LEU A 1 87 ? -7.414 1.820 23.493 1.00 85.06 87 LEU A C 1
ATOM 689 O O . LEU A 1 87 ? -8.057 0.777 23.463 1.00 85.06 87 LEU A O 1
ATOM 693 N N . THR A 1 88 ? -6.460 2.010 24.414 1.00 68.12 88 THR A N 1
ATOM 694 C CA . THR A 1 88 ? -5.969 0.960 25.347 1.00 68.12 88 THR A CA 1
ATOM 695 C C . THR A 1 88 ? -6.801 0.700 26.606 1.00 68.12 88 THR A C 1
ATOM 697 O O . THR A 1 88 ? -6.559 -0.302 27.267 1.00 68.12 88 THR A O 1
ATOM 700 N N . ASN A 1 89 ? -7.810 1.512 26.945 1.00 59.91 89 ASN A N 1
ATOM 701 C CA . ASN A 1 89 ? -8.597 1.306 28.183 1.00 59.91 89 ASN A CA 1
ATOM 702 C C . ASN A 1 89 ? -9.552 0.091 28.141 1.00 59.91 89 ASN A C 1
ATOM 704 O O . ASN A 1 89 ? -10.357 -0.096 29.051 1.00 59.91 89 ASN A O 1
ATOM 708 N N . ARG A 1 90 ? -9.499 -0.726 27.087 1.00 57.78 90 ARG A N 1
ATOM 709 C CA . ARG A 1 90 ? -10.244 -1.983 26.961 1.00 57.78 90 ARG A CA 1
ATOM 710 C C . ARG A 1 90 ? -9.294 -3.138 27.254 1.00 57.78 90 ARG A C 1
ATOM 712 O O . ARG A 1 90 ? -8.122 -3.056 26.904 1.00 57.78 90 ARG A O 1
ATOM 719 N N . ALA A 1 91 ? -9.794 -4.197 27.895 1.00 53.31 91 ALA A N 1
ATOM 720 C CA . ALA A 1 91 ? -8.992 -5.349 28.311 1.00 53.31 91 ALA A CA 1
ATOM 721 C C . ALA A 1 91 ? -7.998 -5.785 27.206 1.00 53.31 91 ALA A C 1
ATOM 723 O O . ALA A 1 91 ? -8.411 -5.851 26.043 1.00 53.31 91 ALA A O 1
ATOM 724 N N . PRO A 1 92 ? -6.731 -6.117 27.535 1.00 52.19 92 PRO A N 1
ATOM 725 C CA . PRO A 1 92 ? -5.687 -6.445 26.554 1.00 52.19 92 PRO A CA 1
ATOM 726 C C . PRO A 1 92 ? -6.106 -7.493 25.511 1.00 52.19 92 PRO A C 1
ATOM 728 O O . PRO A 1 92 ? -5.694 -7.417 24.361 1.00 52.19 92 PRO A O 1
ATOM 731 N N . ALA A 1 93 ? -7.003 -8.413 25.885 1.00 52.88 93 ALA A N 1
ATOM 732 C CA . ALA A 1 93 ? -7.561 -9.449 25.014 1.00 52.88 93 ALA A CA 1
ATOM 733 C C . ALA A 1 93 ? -8.448 -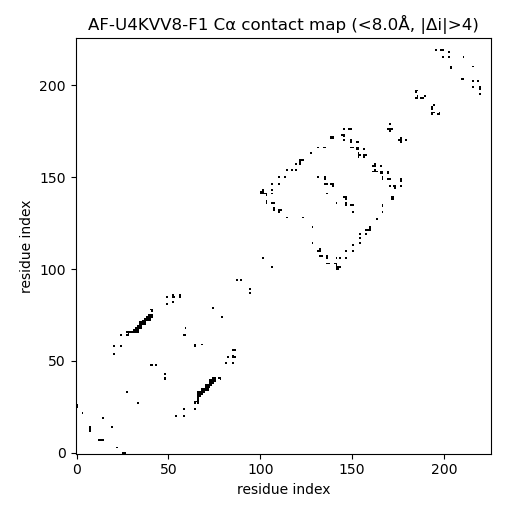8.931 23.858 1.00 52.88 93 ALA A C 1
ATOM 735 O O . ALA A 1 93 ? -8.790 -9.697 22.962 1.00 52.88 93 ALA A O 1
ATOM 736 N N . SER A 1 94 ? -8.847 -7.655 23.865 1.00 62.91 94 SER A N 1
ATOM 737 C CA . SER A 1 94 ? -9.740 -7.064 22.852 1.00 62.91 94 SER A CA 1
ATOM 738 C C . SER A 1 94 ? -9.015 -6.348 21.709 1.00 62.91 94 SER A C 1
ATOM 740 O O . SER A 1 94 ? -9.656 -5.961 20.731 1.00 62.91 94 SER A O 1
ATOM 742 N N . ARG A 1 95 ? -7.689 -6.175 21.803 1.00 71.31 95 ARG A N 1
ATOM 743 C CA . ARG A 1 95 ? -6.880 -5.505 20.777 1.00 71.31 95 ARG A CA 1
ATOM 744 C C . ARG A 1 95 ? -5.948 -6.506 20.104 1.00 71.31 95 ARG A C 1
ATOM 746 O O . ARG A 1 95 ? -4.982 -6.961 20.705 1.00 71.31 95 ARG A O 1
ATOM 753 N N . LEU A 1 96 ? -6.193 -6.754 18.823 1.00 80.94 96 LEU A N 1
ATOM 754 C CA . LEU A 1 96 ? -5.254 -7.427 17.934 1.00 80.94 96 LEU A CA 1
ATOM 755 C C . LEU A 1 96 ? -4.505 -6.366 17.119 1.00 80.94 96 LEU A C 1
ATOM 757 O O . LEU A 1 96 ? -5.129 -5.515 16.488 1.00 80.94 96 LEU A O 1
ATOM 761 N N . SER A 1 97 ? -3.176 -6.404 17.150 1.00 84.50 97 SER A N 1
ATOM 762 C CA . SER A 1 97 ? -2.315 -5.577 16.302 1.00 84.50 97 SER A CA 1
ATOM 763 C C . SER A 1 97 ? -1.461 -6.511 15.465 1.00 84.50 97 SER A C 1
ATOM 765 O O . SER A 1 97 ? -0.710 -7.305 16.026 1.00 84.50 97 SER A O 1
ATOM 767 N N . VAL A 1 98 ? -1.580 -6.421 14.144 1.00 87.44 98 VAL A N 1
ATOM 768 C CA . VAL A 1 98 ? -0.815 -7.244 13.204 1.00 87.44 98 VAL A CA 1
ATOM 769 C C . VAL A 1 98 ? 0.010 -6.316 12.333 1.00 87.44 98 VAL A C 1
ATOM 771 O O . VAL A 1 98 ? -0.537 -5.436 11.671 1.00 87.44 98 VAL A O 1
ATOM 774 N N . THR A 1 99 ? 1.325 -6.508 12.339 1.00 87.19 99 THR A N 1
ATOM 775 C CA . THR A 1 99 ? 2.198 -5.875 11.352 1.00 87.19 99 THR A CA 1
ATOM 776 C C . THR A 1 99 ? 2.103 -6.681 10.069 1.00 87.19 99 THR A C 1
ATOM 778 O O . THR A 1 99 ? 2.483 -7.847 10.044 1.00 87.19 99 THR A O 1
ATOM 781 N N . ILE A 1 100 ? 1.588 -6.062 9.011 1.00 83.75 100 ILE A N 1
ATOM 782 C CA . ILE A 1 100 ? 1.541 -6.674 7.686 1.00 83.75 100 ILE A CA 1
ATOM 783 C C . ILE A 1 100 ? 2.886 -6.399 7.008 1.00 83.75 100 ILE A C 1
ATOM 785 O O . ILE A 1 100 ? 3.173 -5.264 6.626 1.00 83.75 100 ILE A O 1
ATOM 789 N N . LYS A 1 101 ? 3.715 -7.434 6.896 1.00 84.06 101 LYS A N 1
ATOM 790 C CA . LYS A 1 101 ? 4.944 -7.469 6.096 1.00 84.06 101 LYS A CA 1
ATOM 791 C C . LYS A 1 101 ? 4.922 -8.793 5.337 1.00 84.06 101 LYS A C 1
ATOM 793 O O . LYS A 1 101 ? 4.559 -9.800 5.938 1.00 84.06 101 LYS A O 1
ATOM 798 N N . ALA A 1 102 ? 5.249 -8.771 4.048 1.00 86.38 102 ALA A N 1
ATOM 799 C CA . ALA A 1 102 ? 5.361 -10.009 3.285 1.00 86.38 102 ALA A CA 1
ATOM 800 C C . ALA A 1 102 ? 6.528 -10.823 3.843 1.00 86.38 102 ALA A C 1
ATOM 802 O O . ALA A 1 102 ? 7.594 -10.252 4.110 1.00 86.38 102 ALA A O 1
ATOM 803 N N . ASP A 1 103 ? 6.332 -12.124 4.033 1.00 90.00 103 ASP A N 1
ATOM 804 C CA . ASP A 1 103 ? 7.474 -13.000 4.253 1.00 90.00 103 ASP A CA 1
ATOM 805 C C . ASP A 1 103 ? 8.202 -13.276 2.922 1.00 90.00 103 ASP A C 1
ATOM 807 O O . ASP A 1 103 ? 7.730 -12.918 1.840 1.00 90.00 103 ASP A O 1
ATOM 811 N N . ALA A 1 104 ? 9.408 -13.842 2.999 1.00 93.25 104 ALA A N 1
ATOM 812 C CA . ALA A 1 104 ? 10.199 -14.131 1.804 1.00 93.25 104 ALA A CA 1
ATOM 813 C C . ALA A 1 104 ? 9.461 -15.089 0.852 1.00 93.25 104 ALA A C 1
ATOM 815 O O . ALA A 1 104 ? 9.443 -14.870 -0.352 1.00 93.25 104 ALA A O 1
ATOM 816 N N . ASN A 1 105 ? 8.765 -16.085 1.397 1.00 95.06 105 ASN A N 1
ATOM 817 C CA . ASN A 1 105 ? 8.050 -17.110 0.643 1.00 95.06 105 ASN A CA 1
ATOM 818 C C . ASN A 1 105 ? 6.792 -16.558 -0.055 1.00 95.06 105 ASN A C 1
ATOM 820 O O . ASN A 1 105 ? 6.442 -17.008 -1.145 1.00 95.06 105 ASN A O 1
ATOM 824 N N . ASP A 1 106 ? 6.128 -15.561 0.527 1.00 95.00 106 ASP A N 1
ATOM 825 C CA . ASP A 1 106 ? 5.053 -14.806 -0.113 1.00 95.00 106 ASP A C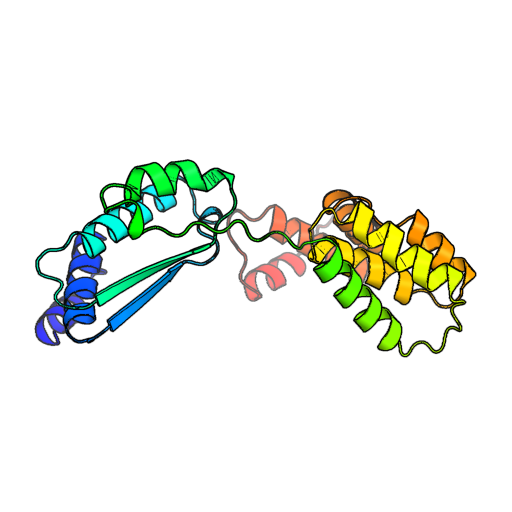A 1
ATOM 826 C C . ASP A 1 106 ? 5.557 -14.076 -1.369 1.00 95.00 106 ASP A C 1
ATOM 828 O O . ASP A 1 106 ? 4.890 -14.079 -2.408 1.00 95.00 106 ASP A O 1
ATOM 832 N N . ILE A 1 107 ? 6.745 -13.464 -1.286 1.00 96.12 107 ILE A N 1
ATOM 833 C CA . ILE A 1 107 ? 7.382 -12.784 -2.420 1.00 96.12 107 ILE A CA 1
ATOM 834 C C . ILE A 1 107 ? 7.847 -13.803 -3.461 1.00 96.12 107 ILE A C 1
ATOM 836 O O . ILE A 1 107 ? 7.537 -13.629 -4.635 1.00 96.12 107 ILE A O 1
ATOM 840 N N . GLU A 1 108 ? 8.515 -14.883 -3.056 1.00 97.00 108 GLU A N 1
ATOM 841 C CA . GLU A 1 108 ? 8.973 -15.943 -3.964 1.00 97.00 108 GLU A CA 1
ATOM 842 C C . GLU A 1 108 ? 7.815 -16.512 -4.788 1.00 97.00 108 GLU A C 1
ATOM 844 O O . GLU A 1 108 ? 7.890 -16.551 -6.015 1.00 97.00 108 GLU A O 1
ATOM 849 N N . LYS A 1 109 ? 6.695 -16.862 -4.141 1.00 96.94 109 LYS A N 1
ATOM 850 C CA . LYS A 1 109 ? 5.490 -17.348 -4.834 1.00 96.94 109 LYS A CA 1
ATOM 851 C C . LYS A 1 109 ? 4.933 -16.331 -5.818 1.00 96.94 109 LYS A C 1
ATOM 853 O O . LYS A 1 109 ? 4.523 -16.703 -6.914 1.00 96.94 109 LYS A O 1
ATOM 858 N N . TYR A 1 110 ? 4.910 -15.055 -5.436 1.00 97.12 110 TYR A N 1
ATOM 859 C CA . TYR A 1 110 ? 4.483 -13.982 -6.329 1.00 97.12 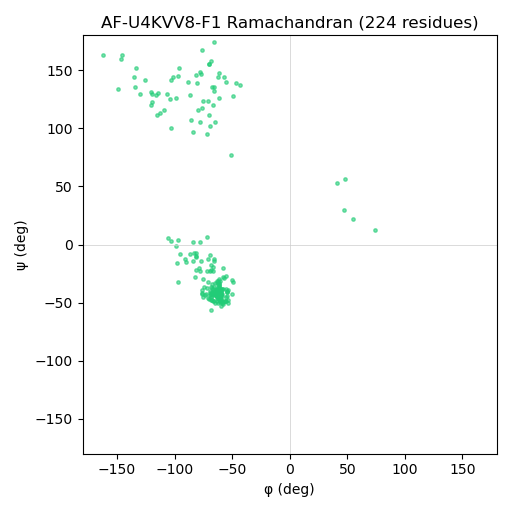110 TYR A CA 1
ATOM 860 C C . TYR A 1 110 ? 5.404 -13.850 -7.551 1.00 97.12 110 TYR A C 1
ATOM 862 O O . TYR A 1 110 ? 4.918 -13.624 -8.658 1.00 97.12 110 TYR A O 1
ATOM 870 N N . LEU A 1 111 ? 6.718 -13.989 -7.372 1.00 97.50 111 LEU A N 1
ATOM 871 C CA . LEU A 1 111 ? 7.687 -13.902 -8.464 1.00 97.50 111 LEU A CA 1
ATOM 872 C C . LEU A 1 111 ? 7.575 -15.092 -9.412 1.00 97.50 111 LEU A C 1
ATOM 874 O O . LEU A 1 111 ? 7.549 -14.878 -10.621 1.00 97.50 111 LEU A O 1
ATOM 878 N N . ILE A 1 112 ? 7.434 -16.305 -8.876 1.00 96.94 112 ILE A N 1
ATOM 879 C CA . ILE A 1 112 ? 7.213 -17.520 -9.670 1.00 96.94 112 ILE A CA 1
ATOM 880 C C . ILE A 1 112 ? 5.942 -17.369 -10.515 1.00 96.94 112 ILE A C 1
ATOM 882 O O . ILE A 1 112 ? 6.012 -17.502 -11.731 1.00 96.94 112 ILE A O 1
ATOM 886 N N . ASP A 1 113 ? 4.819 -16.952 -9.915 1.00 97.12 113 ASP A N 1
ATOM 887 C CA . ASP A 1 113 ? 3.569 -16.675 -10.647 1.00 97.12 113 ASP A CA 1
ATOM 888 C C . ASP A 1 113 ? 3.770 -15.662 -11.788 1.00 97.12 113 ASP A C 1
ATOM 890 O O . ASP A 1 113 ? 3.211 -15.808 -12.876 1.00 97.12 113 ASP A O 1
ATOM 894 N N . LYS A 1 114 ? 4.573 -14.615 -11.562 1.00 96.69 114 LYS A N 1
ATOM 895 C CA . LYS A 1 114 ? 4.849 -13.580 -12.571 1.00 96.69 114 LYS A CA 1
ATOM 896 C C . LYS A 1 114 ? 5.740 -14.073 -13.704 1.00 96.69 114 LYS A C 1
ATOM 898 O O . LYS A 1 114 ? 5.498 -13.664 -14.836 1.00 96.69 114 LYS A O 1
ATOM 903 N N . ILE A 1 115 ? 6.726 -14.914 -13.404 1.00 95.50 115 ILE A N 1
ATOM 904 C CA . ILE A 1 115 ? 7.594 -15.558 -14.396 1.00 95.50 115 ILE A CA 1
ATOM 905 C C . ILE A 1 115 ? 6.770 -16.534 -15.245 1.00 95.50 115 ILE A C 1
ATOM 907 O O . ILE A 1 115 ? 6.782 -16.430 -16.467 1.00 95.50 115 ILE A O 1
ATOM 911 N N . GLU A 1 116 ? 5.973 -17.402 -14.617 1.00 93.81 116 GLU A N 1
ATOM 912 C CA . GLU A 1 116 ? 5.114 -18.375 -15.313 1.00 93.81 116 GLU A CA 1
ATOM 913 C C . GLU A 1 116 ? 4.033 -17.703 -16.175 1.00 93.81 116 GLU A C 1
ATOM 915 O O . GLU A 1 116 ? 3.637 -18.224 -17.218 1.00 93.81 116 GLU A O 1
ATOM 920 N N . SER A 1 117 ? 3.559 -16.528 -15.756 1.00 94.00 117 SER A N 1
ATOM 921 C CA . SER A 1 117 ? 2.571 -15.731 -16.494 1.00 94.00 117 SER A CA 1
ATOM 922 C C . SER A 1 117 ? 3.179 -14.843 -17.590 1.00 94.00 117 SER A C 1
ATOM 924 O O . SER A 1 117 ? 2.451 -14.061 -18.213 1.00 94.00 117 SER A O 1
ATOM 926 N N . ASP A 1 118 ? 4.494 -14.891 -17.812 1.00 93.31 118 ASP A N 1
ATOM 927 C CA . ASP A 1 118 ? 5.157 -14.069 -18.820 1.00 93.31 118 ASP A CA 1
ATOM 928 C C . ASP A 1 118 ? 4.808 -14.533 -20.245 1.00 93.31 118 ASP A C 1
ATOM 930 O O . ASP A 1 118 ? 5.033 -15.670 -20.649 1.00 93.31 118 ASP A O 1
ATOM 934 N N . THR A 1 119 ? 4.266 -13.611 -21.040 1.00 89.12 119 THR A N 1
ATOM 935 C CA . THR A 1 119 ? 3.801 -13.864 -22.416 1.00 89.12 119 THR A CA 1
ATOM 936 C C . THR A 1 119 ? 4.761 -13.342 -23.484 1.00 89.12 119 THR A C 1
ATOM 938 O O . THR A 1 119 ? 4.478 -13.438 -24.675 1.00 89.12 119 THR A O 1
ATOM 941 N N . SER A 1 120 ? 5.907 -12.788 -23.088 1.00 85.44 120 SER A N 1
ATOM 942 C CA . SER A 1 120 ? 6.911 -12.233 -24.008 1.00 85.44 120 SER A CA 1
ATOM 943 C C . SER A 1 120 ? 7.652 -13.284 -24.848 1.00 85.44 120 SER A C 1
ATOM 945 O O . SER A 1 120 ? 8.378 -12.911 -25.768 1.00 85.44 120 SER A O 1
ATOM 947 N N . HIS A 1 121 ? 7.471 -14.579 -24.550 1.00 80.12 121 HIS A N 1
ATOM 948 C CA . HIS A 1 121 ? 8.145 -15.712 -25.199 1.00 80.12 121 HIS A CA 1
ATOM 949 C C . HIS A 1 121 ? 9.686 -15.624 -25.190 1.00 80.12 121 HIS A C 1
ATOM 951 O O . HIS A 1 121 ? 10.349 -16.254 -26.015 1.00 80.12 121 HIS A O 1
ATOM 957 N N . VAL A 1 122 ? 10.267 -14.847 -24.269 1.00 86.25 122 VAL A N 1
ATOM 958 C CA . VAL A 1 122 ? 11.716 -14.812 -24.051 1.00 86.25 122 VAL A CA 1
ATOM 959 C C . VAL A 1 122 ? 12.113 -16.065 -23.277 1.00 86.25 122 VAL A C 1
ATOM 961 O O . VAL A 1 122 ? 11.684 -16.248 -22.142 1.00 86.25 122 VAL A O 1
ATOM 964 N N . ASP A 1 123 ? 12.937 -16.910 -23.894 1.00 86.50 123 ASP A N 1
ATOM 965 C CA . ASP A 1 123 ? 13.413 -18.167 -23.312 1.00 86.50 123 ASP A CA 1
ATOM 966 C C . ASP A 1 123 ? 14.421 -17.884 -22.184 1.00 86.50 123 ASP A C 1
ATOM 968 O O . ASP A 1 123 ? 15.592 -17.589 -22.440 1.00 86.50 123 ASP A O 1
ATOM 972 N N . MET A 1 124 ? 13.942 -17.857 -20.937 1.00 89.81 124 MET A N 1
ATOM 973 C CA . MET A 1 124 ? 14.787 -17.705 -19.753 1.00 89.81 124 MET A CA 1
ATOM 974 C C . MET A 1 124 ? 15.289 -19.077 -19.315 1.00 89.81 124 MET A C 1
ATOM 976 O O . MET A 1 124 ? 14.509 -20.007 -19.138 1.00 89.81 124 MET A O 1
ATOM 980 N N . ASP A 1 125 ? 16.602 -19.195 -19.124 1.00 91.25 125 ASP A N 1
ATOM 981 C CA . ASP A 1 125 ? 17.165 -20.382 -18.494 1.00 91.25 125 ASP A CA 1
ATOM 982 C C . ASP A 1 125 ? 16.771 -20.444 -17.006 1.00 91.25 125 ASP A C 1
ATOM 984 O O . ASP A 1 125 ? 16.466 -19.430 -16.368 1.00 91.25 125 ASP A O 1
ATOM 988 N N . SER A 1 126 ? 16.808 -21.650 -16.435 1.00 92.56 126 SER A N 1
ATOM 989 C CA . SER A 1 126 ? 16.499 -21.866 -15.017 1.00 92.56 126 SER A CA 1
ATOM 990 C C . SER A 1 126 ? 17.396 -21.045 -14.090 1.00 92.56 126 SER A C 1
ATOM 992 O O . SER A 1 126 ? 16.992 -20.693 -12.986 1.00 92.56 126 SER A O 1
ATOM 994 N N . ASP A 1 127 ? 18.618 -20.736 -14.525 1.00 95.69 127 ASP A N 1
ATOM 995 C CA . ASP A 1 127 ? 19.567 -19.952 -13.738 1.00 95.69 127 ASP A CA 1
ATOM 996 C C . ASP A 1 127 ? 19.078 -18.508 -13.581 1.00 95.69 127 ASP A C 1
ATOM 998 O O . ASP A 1 127 ? 19.087 -17.973 -12.476 1.00 95.69 127 ASP A O 1
ATOM 1002 N N . LEU A 1 128 ? 18.584 -17.888 -14.655 1.00 95.06 128 LEU A N 1
ATOM 1003 C CA . LEU A 1 128 ? 18.008 -16.550 -14.625 1.00 95.06 128 LEU A CA 1
ATOM 1004 C C . LEU A 1 128 ? 16.726 -16.507 -13.794 1.00 95.06 128 LEU A C 1
ATOM 1006 O O . LEU A 1 128 ? 16.543 -15.567 -13.027 1.00 95.06 128 LEU A O 1
ATOM 1010 N N . GLU A 1 129 ? 15.848 -17.501 -13.911 1.00 96.12 129 GLU A N 1
ATOM 1011 C CA . GLU A 1 129 ? 14.636 -17.565 -13.083 1.00 96.12 129 GLU A CA 1
ATOM 1012 C C . GLU A 1 129 ? 14.981 -17.632 -11.589 1.00 96.12 129 GLU A C 1
ATOM 1014 O O . GLU A 1 129 ? 14.448 -16.860 -10.787 1.00 96.12 129 GLU A O 1
ATOM 1019 N N . ASN A 1 130 ? 15.942 -18.485 -11.226 1.00 97.12 130 ASN A N 1
ATOM 1020 C CA . ASN A 1 130 ? 16.437 -18.599 -9.856 1.00 97.12 130 ASN A CA 1
ATOM 1021 C C . ASN A 1 130 ? 17.095 -17.297 -9.372 1.00 97.12 130 ASN A C 1
ATOM 1023 O O . ASN A 1 130 ? 16.826 -16.854 -8.253 1.00 97.12 130 ASN A O 1
ATOM 1027 N N . ASP A 1 131 ? 17.912 -16.656 -10.213 1.00 97.12 131 ASP A N 1
ATOM 1028 C CA . ASP A 1 131 ? 18.547 -15.370 -9.910 1.00 97.12 131 ASP A CA 1
ATOM 1029 C C . ASP A 1 131 ? 17.498 -14.277 -9.660 1.00 97.12 131 ASP A C 1
ATOM 1031 O O . ASP A 1 131 ? 17.627 -13.496 -8.713 1.00 97.12 131 ASP A O 1
ATOM 1035 N N . ILE A 1 132 ? 16.446 -14.224 -10.486 1.00 96.62 132 ILE A N 1
ATOM 1036 C CA . ILE A 1 132 ? 15.334 -13.279 -10.342 1.00 96.62 132 ILE A CA 1
ATOM 1037 C C . ILE A 1 132 ? 14.656 -13.478 -8.988 1.00 96.62 132 ILE A C 1
ATOM 1039 O O . ILE A 1 132 ? 14.521 -12.517 -8.226 1.00 96.62 132 ILE A O 1
ATOM 1043 N N . VAL A 1 133 ? 14.252 -14.713 -8.677 1.00 97.44 133 VAL A N 1
ATOM 1044 C CA . VAL A 1 133 ? 13.549 -15.034 -7.429 1.00 97.44 133 VAL A CA 1
ATOM 1045 C C . VAL A 1 133 ? 14.418 -14.691 -6.221 1.00 97.44 133 VAL A C 1
ATOM 1047 O O . VAL A 1 133 ? 13.962 -13.974 -5.329 1.00 97.44 133 VAL A O 1
ATOM 1050 N N . ALA A 1 134 ? 15.681 -15.121 -6.203 1.00 96.50 134 ALA A N 1
ATOM 1051 C CA . ALA A 1 134 ? 16.579 -14.898 -5.074 1.00 96.50 134 ALA A CA 1
ATOM 1052 C C . ALA A 1 134 ? 16.899 -13.409 -4.857 1.00 96.50 134 ALA A C 1
ATOM 1054 O O . ALA A 1 134 ? 16.795 -12.895 -3.738 1.00 96.50 134 ALA A O 1
ATOM 1055 N N . ASN A 1 135 ? 17.269 -12.692 -5.921 1.00 95.75 135 ASN A N 1
ATOM 1056 C CA . ASN A 1 135 ? 17.711 -11.303 -5.818 1.00 95.75 135 ASN A CA 1
ATOM 1057 C C . ASN A 1 135 ? 16.547 -10.363 -5.474 1.00 95.75 135 ASN A C 1
ATOM 1059 O O . ASN A 1 135 ? 16.654 -9.553 -4.548 1.00 95.75 135 ASN A O 1
ATOM 1063 N N . ILE A 1 136 ? 15.403 -10.506 -6.151 1.00 96.12 136 ILE A N 1
ATOM 1064 C CA . ILE A 1 136 ? 14.235 -9.652 -5.895 1.00 96.12 136 ILE A CA 1
ATOM 1065 C C . ILE A 1 136 ? 13.659 -9.925 -4.504 1.00 96.12 136 ILE A C 1
ATOM 1067 O O . ILE A 1 136 ? 13.348 -8.979 -3.784 1.00 96.12 136 ILE A O 1
ATOM 1071 N N . THR A 1 137 ? 13.580 -11.185 -4.066 1.00 95.62 137 THR A N 1
ATOM 1072 C CA . THR A 1 137 ? 13.124 -11.510 -2.702 1.00 95.62 137 THR A CA 1
ATOM 1073 C C . THR A 1 137 ? 14.013 -10.860 -1.644 1.00 95.62 137 THR A C 1
ATOM 1075 O O . THR A 1 137 ? 13.507 -10.261 -0.692 1.00 95.62 137 THR A O 1
ATOM 1078 N N . SER A 1 138 ? 15.336 -10.911 -1.834 1.00 93.00 138 SER A N 1
ATOM 1079 C CA . SER A 1 138 ? 16.285 -10.293 -0.906 1.00 93.00 138 SER A CA 1
ATOM 1080 C C . SER A 1 138 ? 16.196 -8.766 -0.902 1.00 93.00 138 SER A C 1
ATOM 1082 O O . SER A 1 138 ? 16.299 -8.157 0.161 1.00 93.00 138 SER A O 1
ATOM 1084 N N . THR A 1 139 ? 16.053 -8.132 -2.065 1.00 91.94 139 THR A N 1
ATOM 1085 C CA . THR A 1 139 ? 16.084 -6.664 -2.187 1.00 91.94 139 THR A CA 1
ATOM 1086 C C . THR A 1 139 ? 14.745 -6.008 -1.863 1.00 91.94 139 THR A C 1
ATOM 1088 O O . THR A 1 139 ? 14.724 -4.886 -1.360 1.00 91.94 139 THR A O 1
ATOM 1091 N N . ALA A 1 140 ? 13.625 -6.702 -2.073 1.00 90.69 140 ALA A N 1
ATOM 1092 C CA . ALA A 1 140 ? 12.300 -6.195 -1.742 1.00 90.69 140 ALA A CA 1
ATOM 1093 C C . ALA A 1 140 ? 12.058 -6.055 -0.227 1.00 90.69 140 ALA A C 1
ATOM 1095 O O . ALA A 1 140 ? 11.171 -5.298 0.166 1.00 90.69 140 ALA A O 1
ATOM 1096 N N . ASP A 1 141 ? 12.804 -6.784 0.615 1.00 87.88 141 ASP A N 1
ATOM 1097 C CA . ASP A 1 141 ? 12.727 -6.774 2.090 1.00 87.88 141 ASP A CA 1
ATOM 1098 C C . ASP A 1 141 ? 11.281 -6.726 2.632 1.00 87.88 141 ASP A C 1
ATOM 1100 O O . ASP A 1 141 ? 10.882 -5.864 3.422 1.00 87.88 141 ASP A O 1
ATOM 1104 N N . GLY A 1 142 ? 10.447 -7.658 2.167 1.00 87.56 142 GLY A N 1
ATOM 1105 C CA . GLY A 1 142 ? 9.049 -7.780 2.594 1.00 87.56 142 GLY A CA 1
ATOM 1106 C C . GLY A 1 142 ? 8.096 -6.714 2.035 1.00 87.56 142 GLY A C 1
ATOM 1107 O O . GLY A 1 142 ? 6.963 -6.594 2.514 1.00 87.56 142 GLY A O 1
ATOM 1108 N N . MET A 1 143 ? 8.523 -5.933 1.035 1.00 89.69 143 MET A N 1
ATOM 1109 C CA . MET A 1 143 ? 7.707 -4.936 0.340 1.00 89.69 143 MET A CA 1
ATOM 1110 C C . MET A 1 143 ? 7.259 -5.438 -1.039 1.00 89.69 143 MET A C 1
ATOM 1112 O O . MET A 1 143 ? 7.971 -5.301 -2.032 1.00 89.69 143 MET A O 1
ATOM 1116 N N . PHE A 1 144 ? 6.016 -5.916 -1.129 1.00 91.94 144 PHE A N 1
ATOM 1117 C CA . PHE A 1 144 ? 5.423 -6.378 -2.393 1.00 91.94 144 PHE A CA 1
ATOM 1118 C C . PHE A 1 144 ? 5.495 -5.359 -3.531 1.00 91.94 144 PHE A C 1
ATOM 1120 O O . PHE A 1 144 ? 5.735 -5.736 -4.672 1.00 91.94 144 PHE A O 1
ATOM 1127 N N . LEU A 1 145 ? 5.286 -4.070 -3.241 1.00 91.88 145 LEU A N 1
ATOM 1128 C CA . LEU A 1 145 ? 5.334 -3.039 -4.277 1.00 91.88 145 LEU A CA 1
ATOM 1129 C C . LEU A 1 145 ? 6.723 -2.949 -4.920 1.00 91.88 145 LEU A C 1
ATOM 1131 O O . LEU A 1 145 ? 6.813 -2.773 -6.131 1.00 91.88 145 LEU A O 1
ATOM 1135 N N . LEU A 1 146 ? 7.792 -3.085 -4.130 1.00 93.50 146 LEU A N 1
ATOM 1136 C CA . LEU A 1 146 ? 9.151 -3.065 -4.658 1.00 93.50 146 LEU A CA 1
ATOM 1137 C C . LEU A 1 146 ? 9.407 -4.309 -5.514 1.00 93.50 146 LEU A C 1
ATOM 1139 O O . LEU A 1 146 ? 9.798 -4.157 -6.668 1.00 93.50 146 LEU A O 1
ATOM 1143 N N . ALA A 1 147 ? 9.047 -5.497 -5.013 1.00 94.94 147 ALA A N 1
ATOM 1144 C CA . ALA A 1 147 ? 9.146 -6.741 -5.778 1.00 94.94 147 ALA A CA 1
ATOM 1145 C C . ALA A 1 147 ? 8.395 -6.651 -7.119 1.00 94.94 147 ALA A C 1
ATOM 1147 O O . ALA A 1 147 ? 8.940 -6.999 -8.162 1.00 94.94 147 ALA A O 1
ATOM 1148 N N . ALA A 1 148 ? 7.172 -6.108 -7.105 1.00 94.50 148 ALA A N 1
ATOM 1149 C CA . ALA A 1 148 ? 6.336 -5.911 -8.287 1.00 94.50 148 ALA A CA 1
ATOM 1150 C C . ALA A 1 148 ? 6.956 -4.949 -9.313 1.00 94.50 148 ALA A C 1
ATOM 1152 O O . ALA A 1 148 ? 6.825 -5.161 -10.518 1.00 94.50 148 ALA A O 1
ATOM 1153 N N . LEU A 1 149 ? 7.625 -3.886 -8.859 1.00 92.69 149 LEU A N 1
ATOM 1154 C CA . LEU A 1 149 ? 8.313 -2.943 -9.743 1.00 92.69 149 LEU A CA 1
ATOM 1155 C C . LEU A 1 149 ? 9.584 -3.555 -10.339 1.00 92.69 149 LEU A C 1
ATOM 1157 O O . LEU A 1 149 ? 9.816 -3.403 -11.536 1.00 92.69 149 LEU A O 1
ATOM 1161 N N . GLN A 1 150 ? 10.369 -4.269 -9.530 1.00 94.62 150 GLN A N 1
ATOM 1162 C CA . GLN A 1 150 ? 11.600 -4.929 -9.967 1.00 94.62 150 GLN A CA 1
ATOM 1163 C C . GLN A 1 150 ? 11.305 -6.034 -10.988 1.00 94.62 150 GLN A C 1
ATOM 1165 O O . GLN A 1 150 ? 11.868 -6.008 -12.081 1.00 94.62 150 GLN A O 1
ATOM 1170 N N . ILE A 1 151 ? 10.366 -6.946 -10.698 1.00 95.69 151 ILE A N 1
ATOM 1171 C CA . ILE A 1 151 ? 10.029 -8.036 -11.629 1.00 95.69 151 ILE A CA 1
ATOM 1172 C C . ILE A 1 151 ? 9.460 -7.490 -12.932 1.00 95.69 151 ILE A C 1
ATOM 1174 O O . ILE A 1 151 ? 9.824 -7.944 -14.010 1.00 95.69 151 ILE A O 1
ATOM 1178 N N . LYS A 1 152 ? 8.625 -6.449 -12.857 1.00 93.06 152 LYS A N 1
ATOM 1179 C CA . LYS A 1 152 ? 8.101 -5.782 -14.046 1.00 93.06 152 LYS A CA 1
ATOM 1180 C C . LYS A 1 152 ? 9.222 -5.185 -14.898 1.00 93.06 152 LYS A C 1
ATOM 1182 O O . LYS A 1 152 ? 9.203 -5.366 -16.108 1.00 93.06 152 LYS A O 1
ATOM 1187 N N . ALA A 1 153 ? 10.196 -4.507 -14.287 1.00 91.31 153 ALA A N 1
ATOM 1188 C CA . ALA A 1 153 ? 11.326 -3.926 -15.012 1.00 91.31 153 ALA A CA 1
ATOM 1189 C C . ALA A 1 153 ? 12.165 -4.990 -15.741 1.00 91.31 153 ALA A C 1
ATOM 1191 O O . ALA A 1 153 ? 12.630 -4.736 -16.854 1.00 91.31 153 ALA A O 1
ATOM 1192 N N . VAL A 1 154 ? 12.315 -6.174 -15.135 1.00 94.81 154 VAL A N 1
ATOM 1193 C CA . VAL A 1 154 ? 12.971 -7.336 -15.749 1.00 94.81 154 VAL A CA 1
ATOM 1194 C C . VAL A 1 154 ? 12.131 -7.885 -16.902 1.00 94.81 154 VAL A C 1
ATOM 1196 O O . VAL A 1 154 ? 12.615 -7.941 -18.027 1.00 94.81 154 VAL A O 1
ATOM 1199 N N . LEU A 1 155 ? 10.867 -8.243 -16.664 1.00 94.94 155 LEU A N 1
ATOM 1200 C CA . LEU A 1 155 ? 10.026 -8.912 -17.666 1.00 94.94 155 LEU A CA 1
ATOM 1201 C C . LEU A 1 155 ? 9.645 -8.007 -18.854 1.00 94.94 155 LEU A C 1
ATOM 1203 O O . LEU A 1 155 ? 9.387 -8.513 -19.943 1.00 94.94 155 LEU A O 1
ATOM 1207 N N . GLU A 1 156 ? 9.672 -6.679 -18.693 1.00 91.88 156 GLU A N 1
ATOM 1208 C CA . GLU A 1 156 ? 9.499 -5.720 -19.800 1.00 91.88 156 GLU A CA 1
ATOM 1209 C C . GLU A 1 156 ? 10.647 -5.762 -20.834 1.00 91.88 156 GLU A C 1
ATOM 1211 O O . GLU A 1 156 ? 10.493 -5.211 -21.925 1.00 91.88 156 GLU A O 1
ATOM 1216 N N . GLN A 1 157 ? 11.785 -6.402 -20.531 1.00 93.12 157 GLN A N 1
ATOM 1217 C CA . GLN A 1 157 ? 12.914 -6.502 -21.460 1.00 93.12 157 GLN A CA 1
ATOM 1218 C C . GLN A 1 157 ? 12.740 -7.617 -22.496 1.00 93.12 157 GLN A C 1
ATOM 1220 O O . GLN A 1 157 ? 12.234 -8.704 -22.200 1.00 93.12 157 GLN A O 1
ATOM 1225 N N . THR A 1 158 ? 13.246 -7.359 -23.703 1.00 93.44 158 THR A N 1
ATOM 1226 C CA . THR A 1 158 ? 13.017 -8.188 -24.896 1.00 93.44 158 THR A CA 1
ATOM 1227 C C . THR A 1 158 ? 14.040 -9.294 -25.123 1.00 93.44 158 THR A C 1
ATOM 1229 O O . THR A 1 158 ? 13.822 -10.167 -25.959 1.00 93.44 158 THR A O 1
ATOM 1232 N N . THR A 1 159 ? 15.163 -9.278 -24.405 1.00 93.94 159 THR A N 1
ATOM 1233 C CA . THR A 1 159 ? 16.217 -10.290 -24.540 1.00 93.94 159 THR A CA 1
ATOM 1234 C C . THR A 1 159 ? 16.693 -10.785 -23.180 1.00 93.94 159 THR A C 1
ATOM 1236 O O . THR A 1 159 ? 16.706 -10.038 -22.204 1.00 93.94 159 THR A O 1
ATOM 1239 N N . VAL A 1 160 ? 17.171 -12.031 -23.116 1.00 95.00 160 VAL A N 1
ATOM 1240 C CA . VAL A 1 160 ? 17.753 -12.630 -21.896 1.00 95.00 160 VAL A CA 1
ATOM 1241 C C . VAL A 1 160 ? 18.880 -11.764 -21.324 1.00 95.00 160 VAL A C 1
ATOM 1243 O O . VAL A 1 160 ? 18.966 -11.551 -20.115 1.00 95.00 160 VAL A O 1
ATOM 1246 N N . ARG A 1 161 ? 19.729 -11.205 -22.196 1.00 94.62 161 ARG A N 1
ATOM 1247 C CA . ARG A 1 161 ? 20.817 -10.305 -21.792 1.00 94.62 161 ARG A CA 1
ATOM 1248 C C . ARG A 1 161 ? 20.286 -9.038 -21.123 1.00 94.62 161 ARG A C 1
ATOM 1250 O O . ARG A 1 161 ? 20.828 -8.623 -20.101 1.00 94.62 161 ARG A O 1
ATOM 1257 N N . GLU A 1 162 ? 19.259 -8.416 -21.694 1.00 94.69 162 GLU A N 1
ATOM 1258 C CA . GLU A 1 162 ? 18.644 -7.216 -21.121 1.00 94.69 162 GLU A CA 1
ATOM 1259 C C . GLU A 1 162 ? 17.908 -7.529 -19.821 1.00 94.69 162 GLU A C 1
ATOM 1261 O O . GLU A 1 162 ? 18.003 -6.736 -18.893 1.00 94.69 162 GLU A O 1
ATOM 1266 N N . ARG A 1 163 ? 17.260 -8.694 -19.705 1.00 95.81 163 ARG A N 1
ATOM 1267 C CA . ARG A 1 163 ? 16.644 -9.170 -18.454 1.00 95.81 163 ARG A CA 1
ATOM 1268 C C . ARG A 1 163 ? 17.666 -9.341 -17.340 1.00 95.81 163 ARG A C 1
ATOM 1270 O O . ARG A 1 163 ? 17.468 -8.804 -16.254 1.00 95.81 163 ARG A O 1
ATOM 1277 N N . ARG A 1 164 ? 18.788 -10.014 -17.627 1.00 96.06 164 ARG A N 1
ATOM 1278 C CA . ARG A 1 164 ? 19.921 -10.127 -16.692 1.00 96.06 164 ARG A CA 1
ATOM 1279 C C . ARG A 1 164 ? 20.412 -8.748 -16.271 1.00 96.06 164 ARG A C 1
ATOM 1281 O O . ARG A 1 164 ? 20.552 -8.487 -15.085 1.00 96.06 164 ARG A O 1
ATOM 1288 N N . ASN A 1 165 ? 20.625 -7.844 -17.227 1.00 95.19 165 ASN A N 1
ATOM 1289 C CA . ASN A 1 165 ? 21.048 -6.481 -16.913 1.00 95.19 165 ASN A CA 1
ATOM 1290 C C . ASN A 1 165 ? 20.021 -5.753 -16.030 1.00 95.19 165 ASN A C 1
ATOM 1292 O O . ASN A 1 165 ? 20.388 -5.203 -14.998 1.00 95.19 165 ASN A O 1
ATOM 1296 N N . ALA A 1 166 ? 18.739 -5.815 -16.393 1.00 93.25 166 ALA A N 1
ATOM 1297 C CA . ALA A 1 166 ? 17.647 -5.190 -15.660 1.00 93.25 166 ALA A CA 1
ATOM 1298 C C . ALA A 1 166 ? 17.513 -5.731 -14.237 1.00 93.25 166 ALA A C 1
ATOM 1300 O O . ALA A 1 166 ? 17.180 -4.953 -13.355 1.00 93.25 166 ALA A O 1
ATOM 1301 N N . LEU A 1 167 ? 17.812 -7.010 -13.992 1.00 95.06 167 LEU A N 1
ATOM 1302 C CA . LEU A 1 167 ? 17.820 -7.587 -12.648 1.00 95.06 167 LEU A CA 1
ATOM 1303 C C . LEU A 1 167 ? 18.878 -6.924 -11.755 1.00 95.06 167 LEU A C 1
ATOM 1305 O O . LEU A 1 167 ? 18.590 -6.577 -10.614 1.00 95.06 167 LEU A O 1
ATOM 1309 N N . TYR A 1 168 ? 20.088 -6.706 -12.277 1.00 90.56 168 TYR A N 1
ATOM 1310 C CA . TYR A 1 168 ? 21.182 -6.092 -11.514 1.00 90.56 168 TYR A CA 1
ATOM 1311 C C . TYR A 1 168 ? 21.106 -4.565 -11.446 1.00 90.56 168 TYR A C 1
ATOM 1313 O O . TYR A 1 168 ? 21.678 -3.967 -10.537 1.00 90.56 168 TYR A O 1
ATOM 1321 N N . THR A 1 169 ? 20.406 -3.927 -12.384 1.00 89.25 169 THR A N 1
ATOM 1322 C CA . THR A 1 169 ? 20.128 -2.484 -12.351 1.00 89.25 169 THR A CA 1
ATOM 1323 C C . THR A 1 169 ? 18.749 -2.164 -11.782 1.00 89.25 169 THR A C 1
ATOM 1325 O O . THR A 1 169 ? 18.347 -1.003 -11.804 1.00 89.25 169 THR A O 1
ATOM 1328 N N . ALA A 1 170 ? 18.000 -3.170 -11.320 1.00 85.19 170 ALA A N 1
ATOM 1329 C CA . ALA A 1 170 ? 16.681 -2.970 -10.749 1.00 85.19 170 ALA A CA 1
ATOM 1330 C C . ALA A 1 170 ? 16.788 -2.078 -9.504 1.00 85.19 170 ALA A C 1
ATOM 1332 O O . ALA A 1 170 ? 17.774 -2.142 -8.761 1.00 85.19 170 ALA A O 1
ATOM 1333 N N . PRO A 1 171 ? 15.768 -1.256 -9.232 1.00 84.12 171 PRO A N 1
ATOM 1334 C CA . PRO A 1 171 ? 15.792 -0.375 -8.080 1.00 84.12 171 PRO A CA 1
ATOM 1335 C C . PRO A 1 171 ? 15.885 -1.185 -6.785 1.00 84.12 171 PRO A C 1
ATOM 1337 O O . PRO A 1 171 ? 15.049 -2.042 -6.528 1.00 84.12 171 PRO A O 1
ATOM 1340 N N . TYR A 1 172 ? 16.868 -0.878 -5.941 1.00 86.94 172 TYR A N 1
ATOM 1341 C CA . TYR A 1 172 ? 17.092 -1.537 -4.644 1.00 86.94 172 TYR A CA 1
ATOM 1342 C C . TYR A 1 172 ? 16.197 -0.986 -3.522 1.00 86.94 172 TYR A C 1
ATOM 1344 O O . TYR A 1 172 ? 16.200 -1.479 -2.399 1.00 86.94 172 TYR A O 1
ATOM 1352 N N . SER A 1 173 ? 15.458 0.086 -3.800 1.00 88.06 173 SER A N 1
ATOM 1353 C CA . SER A 1 173 ? 14.521 0.713 -2.879 1.00 88.06 173 SER A CA 1
ATOM 1354 C C . SER A 1 173 ? 13.322 1.282 -3.630 1.00 88.06 173 SER A C 1
ATOM 1356 O O . SER A 1 173 ? 13.367 1.540 -4.836 1.00 88.06 173 SER A O 1
ATOM 1358 N N . ILE A 1 174 ? 12.248 1.569 -2.897 1.00 85.75 174 ILE A N 1
ATOM 1359 C CA . ILE A 1 174 ? 11.096 2.259 -3.477 1.00 85.75 174 ILE A CA 1
ATOM 1360 C C . ILE A 1 174 ? 11.463 3.665 -3.983 1.00 85.75 174 ILE A C 1
ATOM 1362 O O . ILE A 1 174 ? 10.920 4.121 -4.984 1.00 85.75 174 ILE A O 1
ATOM 1366 N N . TYR A 1 175 ? 12.424 4.336 -3.337 1.00 87.75 175 TYR A N 1
ATOM 1367 C CA . TYR A 1 175 ? 12.898 5.657 -3.750 1.00 87.75 175 TYR A CA 1
ATOM 1368 C C . TYR A 1 175 ? 13.630 5.597 -5.087 1.00 87.75 175 TYR A C 1
ATOM 1370 O O . TYR A 1 175 ? 13.282 6.357 -5.987 1.00 87.75 175 TYR A O 1
ATOM 1378 N N . SER A 1 176 ? 14.560 4.650 -5.249 1.00 87.50 176 SER A N 1
ATOM 1379 C CA . SER A 1 176 ? 15.219 4.420 -6.540 1.00 87.50 176 SER A CA 1
ATOM 1380 C C . SER A 1 176 ? 14.208 4.010 -7.612 1.00 87.50 176 SER A C 1
ATOM 1382 O O . SER A 1 176 ? 14.284 4.497 -8.729 1.00 87.50 176 SER A O 1
ATOM 1384 N N . ALA A 1 177 ? 13.180 3.218 -7.275 1.00 86.75 177 ALA A N 1
ATOM 1385 C CA . ALA A 1 177 ? 12.146 2.837 -8.244 1.00 86.75 177 ALA A CA 1
ATOM 1386 C C . ALA A 1 177 ? 11.327 4.042 -8.739 1.00 86.75 177 ALA A C 1
ATOM 1388 O O . ALA A 1 177 ? 10.975 4.140 -9.922 1.00 86.75 177 ALA A O 1
ATOM 1389 N N . PHE A 1 178 ? 11.020 4.984 -7.841 1.00 88.19 178 PHE A N 1
ATOM 1390 C CA . PHE A 1 178 ? 10.387 6.246 -8.214 1.00 88.19 178 PHE A CA 1
ATOM 1391 C C . PHE A 1 178 ? 11.330 7.148 -9.009 1.00 88.19 178 PHE A C 1
ATOM 1393 O O . PHE A 1 178 ? 10.890 7.758 -9.983 1.00 88.19 178 PHE A O 1
ATOM 1400 N N . GLU A 1 179 ? 12.606 7.216 -8.636 1.00 88.19 179 GLU A N 1
ATOM 1401 C CA . GLU A 1 179 ? 13.625 7.964 -9.372 1.00 88.19 179 GLU A CA 1
ATOM 1402 C C . GLU A 1 179 ? 13.773 7.442 -10.805 1.00 88.19 179 GLU A C 1
ATOM 1404 O O . GLU A 1 179 ? 13.660 8.224 -11.748 1.00 88.19 179 GLU A O 1
ATOM 1409 N N . ASP A 1 180 ? 13.887 6.129 -10.986 1.00 84.56 180 ASP A N 1
ATOM 1410 C CA . ASP A 1 180 ? 13.935 5.477 -12.296 1.00 84.56 180 ASP A CA 1
ATOM 1411 C C . ASP A 1 180 ? 12.672 5.761 -13.107 1.00 84.56 180 ASP A C 1
ATOM 1413 O O . ASP A 1 180 ? 12.736 6.072 -14.296 1.00 84.56 180 ASP A O 1
ATOM 1417 N N . THR A 1 181 ? 11.501 5.737 -12.464 1.00 85.81 181 THR A N 1
ATOM 1418 C CA . THR A 1 181 ? 10.234 6.085 -13.120 1.00 85.81 181 THR A CA 1
ATOM 1419 C C . THR A 1 181 ? 10.227 7.541 -13.589 1.00 85.81 181 THR A C 1
ATOM 1421 O O . THR A 1 181 ? 9.831 7.819 -14.723 1.00 85.81 181 THR A O 1
ATOM 1424 N N . ILE A 1 182 ? 10.690 8.475 -12.756 1.00 88.50 182 ILE A N 1
ATOM 1425 C CA . ILE A 1 182 ? 10.815 9.898 -13.099 1.00 88.50 182 ILE A CA 1
ATOM 1426 C C . ILE A 1 182 ? 11.826 10.088 -14.233 1.00 88.50 182 ILE A C 1
ATOM 1428 O O . ILE A 1 182 ? 11.555 10.835 -15.175 1.00 88.50 182 ILE A O 1
ATOM 1432 N N . ASN A 1 183 ? 12.964 9.400 -14.178 1.00 85.81 183 ASN A N 1
ATOM 1433 C CA . ASN A 1 183 ? 13.996 9.446 -15.206 1.00 85.81 183 ASN A CA 1
ATOM 1434 C C . ASN A 1 183 ? 13.476 8.886 -16.528 1.00 85.81 183 ASN A C 1
ATOM 1436 O O . ASN A 1 183 ? 13.627 9.544 -17.551 1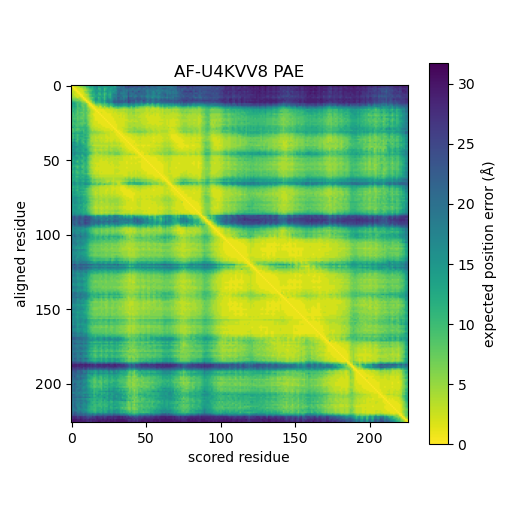.00 85.81 183 ASN A O 1
ATOM 1440 N N . ARG A 1 184 ? 12.740 7.772 -16.516 1.00 81.69 184 ARG A N 1
ATOM 1441 C CA . ARG A 1 184 ? 12.070 7.228 -17.706 1.00 81.69 184 ARG A CA 1
ATOM 1442 C C . ARG A 1 184 ? 11.080 8.221 -18.310 1.00 81.69 184 ARG A C 1
ATOM 1444 O O . ARG A 1 184 ? 11.063 8.393 -19.526 1.00 81.69 184 ARG A O 1
ATOM 1451 N N . ILE A 1 185 ? 10.293 8.917 -17.483 1.00 84.62 185 ILE A N 1
ATOM 1452 C CA . ILE A 1 185 ? 9.404 9.988 -17.964 1.00 84.62 185 ILE A CA 1
ATOM 1453 C C . ILE A 1 185 ? 10.219 11.096 -18.645 1.00 84.62 185 ILE A C 1
ATOM 1455 O O . ILE A 1 185 ? 9.776 11.607 -19.669 1.00 84.62 185 ILE A O 1
ATOM 1459 N N . ARG A 1 186 ? 11.403 11.450 -18.127 1.00 82.31 186 ARG A N 1
ATOM 1460 C CA . ARG A 1 186 ? 12.301 12.471 -18.707 1.00 82.31 186 ARG A CA 1
ATOM 1461 C C . ARG A 1 186 ? 13.064 12.008 -19.958 1.00 82.31 186 ARG A C 1
ATOM 1463 O O . ARG A 1 186 ? 13.407 12.857 -20.772 1.00 82.31 186 ARG A O 1
ATOM 1470 N N . GLN A 1 187 ? 13.370 10.714 -20.073 1.00 70.44 187 GLN A N 1
ATOM 1471 C CA . GLN A 1 187 ? 14.317 10.150 -21.049 1.00 70.44 187 GLN A CA 1
ATOM 1472 C C . GLN A 1 187 ? 13.672 9.566 -22.314 1.00 70.44 187 GLN A C 1
ATOM 1474 O O . GLN A 1 187 ? 14.371 9.405 -23.313 1.00 70.44 187 GLN A O 1
ATOM 1479 N N . TYR A 1 188 ? 12.359 9.296 -22.333 1.00 57.72 188 TYR A N 1
ATOM 1480 C CA . TYR A 1 188 ? 11.650 9.185 -23.618 1.00 57.72 188 TYR A CA 1
ATOM 1481 C C . TYR A 1 188 ? 11.895 10.485 -24.400 1.00 57.72 188 TYR A C 1
ATOM 1483 O O . TYR A 1 188 ? 11.897 11.536 -23.751 1.00 57.72 188 TYR A O 1
ATOM 1491 N N . PRO A 1 189 ? 12.122 10.463 -25.737 1.00 60.66 189 PRO A N 1
ATOM 1492 C CA . PRO A 1 189 ? 12.497 11.667 -26.487 1.00 60.66 189 PRO A CA 1
ATOM 1493 C C . PRO A 1 189 ? 11.578 12.809 -26.075 1.00 60.66 189 PRO A C 1
ATOM 1495 O O . PRO A 1 189 ? 10.399 12.521 -25.859 1.00 60.66 189 PRO A O 1
ATOM 1498 N N . LEU A 1 190 ? 12.118 14.031 -25.909 1.00 63.97 190 LEU A N 1
ATOM 1499 C CA . LEU A 1 190 ? 11.424 15.245 -25.439 1.00 63.97 190 LEU A CA 1
ATOM 1500 C C . LEU A 1 190 ? 10.142 15.485 -26.243 1.00 63.97 190 LEU A C 1
ATOM 1502 O O . LEU A 1 190 ? 10.062 16.305 -27.152 1.00 63.97 190 LEU A O 1
ATOM 1506 N N . THR A 1 191 ? 9.130 14.706 -25.915 1.00 73.31 191 THR A N 1
ATOM 1507 C CA . THR A 1 191 ? 7.852 14.665 -26.580 1.00 73.31 191 THR A CA 1
ATOM 1508 C C . THR A 1 191 ? 6.940 15.559 -25.769 1.00 73.31 191 THR A C 1
ATOM 1510 O O . THR A 1 191 ? 7.078 15.644 -24.540 1.00 73.31 191 THR A O 1
ATOM 1513 N N . PRO A 1 192 ? 5.932 16.156 -26.415 1.00 81.12 192 PRO A N 1
ATOM 1514 C CA . PRO A 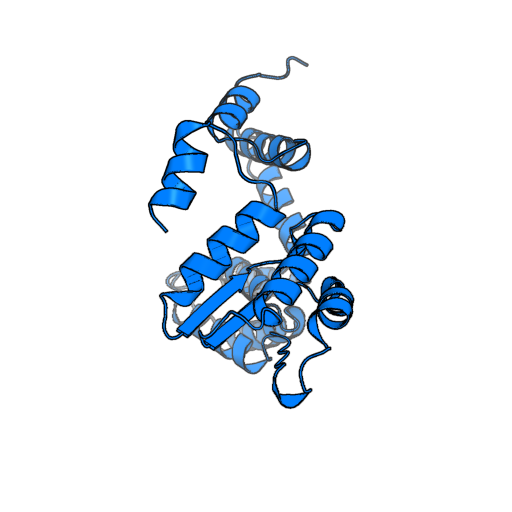1 192 ? 4.874 16.847 -25.695 1.00 81.12 192 PRO A CA 1
ATOM 1515 C C . PRO A 1 192 ? 4.286 15.994 -24.556 1.00 81.12 192 PRO A C 1
ATOM 1517 O O . PRO A 1 192 ? 3.964 16.517 -23.496 1.00 81.12 192 PRO A O 1
ATOM 1520 N N . ARG A 1 193 ? 4.239 14.660 -24.720 1.00 81.94 193 ARG A N 1
ATOM 1521 C CA . ARG A 1 193 ? 3.765 13.717 -23.692 1.00 81.94 193 ARG A CA 1
ATOM 1522 C C . ARG A 1 193 ? 4.682 13.622 -22.470 1.00 81.94 193 ARG A C 1
ATOM 1524 O O . ARG A 1 193 ? 4.177 13.652 -21.352 1.00 81.94 193 ARG A O 1
ATOM 1531 N N . SER A 1 194 ? 5.999 13.517 -22.658 1.00 83.50 194 SER A N 1
ATOM 1532 C CA . SER A 1 194 ? 6.975 13.499 -21.553 1.00 83.50 194 SER A CA 1
ATOM 1533 C C . SER A 1 194 ? 6.907 14.794 -20.732 1.00 83.50 194 SER A C 1
ATOM 1535 O O . SER A 1 194 ? 6.779 14.760 -19.504 1.00 83.50 194 SER A O 1
ATOM 1537 N N . GLN A 1 195 ? 6.885 15.940 -21.420 1.00 84.88 195 GLN A N 1
ATOM 1538 C CA . GLN A 1 195 ? 6.754 17.255 -20.789 1.00 84.88 195 GLN A CA 1
ATOM 1539 C C . GLN A 1 195 ? 5.429 17.385 -20.035 1.00 84.88 195 GLN A C 1
ATOM 1541 O O . GLN A 1 195 ? 5.417 17.806 -18.880 1.00 84.88 195 GLN A O 1
ATOM 1546 N N . GLN A 1 196 ? 4.323 16.962 -20.651 1.00 87.31 196 GLN A N 1
ATOM 1547 C CA . GLN A 1 196 ? 3.007 16.967 -20.021 1.00 87.31 196 GLN A CA 1
ATOM 1548 C C . GLN A 1 196 ? 2.967 16.069 -18.779 1.00 87.31 196 GLN A C 1
ATOM 1550 O O . GLN A 1 196 ? 2.440 16.490 -17.752 1.00 87.31 196 GLN A O 1
ATOM 1555 N N . GLY A 1 197 ? 3.563 14.875 -18.833 1.00 89.12 197 GLY A N 1
ATOM 1556 C CA . GLY A 1 197 ? 3.684 13.980 -17.680 1.00 89.12 197 GLY A CA 1
ATOM 1557 C C . GLY A 1 197 ? 4.443 14.631 -16.523 1.00 89.12 197 GLY A C 1
ATOM 1558 O O . GLY A 1 197 ? 3.987 14.597 -15.381 1.00 89.12 197 GLY A O 1
ATOM 1559 N N . MET A 1 198 ? 5.552 15.314 -16.812 1.00 90.06 198 MET A N 1
ATOM 1560 C CA . MET A 1 198 ? 6.300 16.053 -15.793 1.00 90.06 198 MET A CA 1
ATOM 1561 C C . MET A 1 198 ? 5.516 17.251 -15.240 1.00 90.06 198 MET A C 1
ATOM 1563 O O . MET A 1 198 ? 5.558 17.514 -14.039 1.00 90.06 198 MET A O 1
ATOM 1567 N N . SER A 1 199 ? 4.770 17.963 -16.085 1.00 89.69 199 SER A N 1
ATOM 1568 C CA . SER A 1 199 ? 3.889 19.055 -15.655 1.00 89.69 199 SER A CA 1
ATOM 1569 C C . SER A 1 199 ? 2.771 18.559 -14.740 1.00 89.69 199 SER A C 1
ATOM 1571 O O . SER A 1 199 ? 2.485 19.210 -13.738 1.00 89.69 199 SER A O 1
ATOM 1573 N N . VAL A 1 200 ? 2.188 17.386 -15.018 1.00 91.88 200 VAL A N 1
ATOM 1574 C CA . VAL A 1 200 ? 1.218 16.734 -14.120 1.00 91.88 200 VAL A CA 1
ATOM 1575 C C . VAL A 1 200 ? 1.846 16.490 -12.752 1.00 91.88 200 VAL A C 1
ATOM 1577 O O . VAL A 1 200 ? 1.281 16.913 -11.746 1.00 91.88 200 VAL A O 1
ATOM 1580 N N . LEU A 1 201 ? 3.025 15.863 -12.706 1.00 92.00 201 LEU A N 1
ATOM 1581 C CA . LEU A 1 201 ? 3.710 15.566 -11.443 1.00 92.00 201 LEU A CA 1
ATOM 1582 C C . LEU A 1 201 ? 4.022 16.838 -10.645 1.00 92.00 201 LEU A C 1
ATOM 1584 O O . LEU A 1 201 ? 3.774 16.875 -9.442 1.00 92.00 201 LEU A O 1
ATOM 1588 N N . LYS A 1 202 ? 4.496 17.900 -11.310 1.00 91.56 202 LYS A N 1
ATOM 1589 C CA . LYS A 1 202 ? 4.744 19.206 -10.677 1.00 91.56 202 LYS A CA 1
ATOM 1590 C C . LYS A 1 202 ? 3.474 19.793 -10.067 1.00 91.56 202 LYS A C 1
ATOM 1592 O O . LYS A 1 202 ? 3.504 20.217 -8.916 1.00 91.56 202 LYS A O 1
ATOM 1597 N N . TRP A 1 203 ? 2.366 19.802 -10.810 1.00 93.38 203 TRP A N 1
ATOM 1598 C CA . TRP A 1 203 ? 1.096 20.338 -10.319 1.00 93.38 203 TRP A CA 1
ATOM 1599 C C . TRP A 1 203 ? 0.546 19.540 -9.143 1.00 93.38 203 TRP A C 1
ATOM 1601 O O . TRP A 1 203 ? 0.119 20.139 -8.161 1.00 93.38 203 TRP A O 1
ATOM 1611 N N . VAL A 1 204 ? 0.597 18.209 -9.207 1.00 91.88 204 VAL A N 1
ATOM 1612 C CA . VAL A 1 204 ? 0.163 17.347 -8.100 1.00 91.88 204 VAL A CA 1
ATOM 1613 C C . VAL A 1 204 ? 1.013 17.608 -6.857 1.00 91.88 204 VAL A C 1
ATOM 1615 O O . VAL A 1 204 ? 0.459 17.840 -5.786 1.00 91.88 204 VAL A O 1
ATOM 1618 N N . PHE A 1 205 ? 2.338 17.649 -7.004 1.00 90.38 205 PHE A N 1
ATOM 1619 C CA . PHE A 1 205 ? 3.265 17.818 -5.885 1.00 90.38 205 PHE A CA 1
ATOM 1620 C C . PHE A 1 205 ? 3.194 19.206 -5.231 1.00 90.38 205 PHE A C 1
ATOM 1622 O O . PHE A 1 205 ? 3.224 19.313 -4.010 1.00 90.38 205 PHE A O 1
ATOM 1629 N N . LEU A 1 206 ? 3.100 20.272 -6.031 1.00 91.00 206 LEU A N 1
ATOM 1630 C CA . LEU A 1 206 ? 3.119 21.656 -5.537 1.00 91.00 206 LEU A CA 1
ATOM 1631 C C . LEU A 1 206 ? 1.733 22.179 -5.135 1.00 91.00 206 LEU A C 1
ATOM 1633 O O . LEU A 1 206 ? 1.622 23.276 -4.585 1.00 91.00 206 LEU A O 1
ATOM 1637 N N . SER A 1 207 ? 0.665 21.433 -5.425 1.00 91.00 207 SER A N 1
ATOM 1638 C CA . SER A 1 207 ? -0.689 21.853 -5.077 1.00 91.00 207 SER A CA 1
ATOM 1639 C C . SER A 1 207 ? -0.908 21.873 -3.562 1.00 91.00 207 SER A C 1
ATOM 1641 O O . SER A 1 207 ? -0.563 20.944 -2.841 1.00 91.00 207 SER A O 1
ATOM 1643 N N . HIS A 1 208 ? -1.545 22.936 -3.063 1.00 88.81 208 HIS A N 1
ATOM 1644 C CA . HIS A 1 208 ? -1.884 23.053 -1.639 1.00 88.81 208 HIS A CA 1
ATOM 1645 C C . HIS A 1 208 ? -2.932 22.020 -1.180 1.00 88.81 208 HIS A C 1
ATOM 1647 O O . HIS A 1 208 ? -3.054 21.712 0.005 1.00 88.81 208 HIS A O 1
ATOM 1653 N N . ARG A 1 209 ? -3.728 21.509 -2.122 1.00 89.44 209 ARG A N 1
ATOM 1654 C CA . ARG A 1 209 ? -4.742 20.476 -1.912 1.00 89.44 209 ARG A CA 1
ATOM 1655 C C . ARG A 1 209 ? -4.833 19.596 -3.157 1.00 89.44 209 ARG A C 1
ATOM 1657 O O . ARG A 1 209 ? -4.520 20.096 -4.238 1.00 89.44 209 ARG A O 1
ATOM 1664 N N . PRO A 1 210 ? -5.373 18.370 -3.047 1.00 89.38 210 PRO A N 1
ATOM 1665 C CA . PRO A 1 210 ? -5.673 17.550 -4.213 1.00 89.38 210 PRO A CA 1
ATOM 1666 C C . PRO A 1 210 ? -6.459 18.336 -5.273 1.00 89.38 210 PRO A C 1
ATOM 1668 O O . PRO A 1 210 ? -7.472 18.985 -4.972 1.00 89.38 210 PRO A O 1
ATOM 1671 N N . LEU A 1 211 ? -5.955 18.301 -6.507 1.00 91.38 211 LEU A N 1
ATOM 1672 C CA . LEU A 1 211 ? -6.574 18.944 -7.662 1.00 91.38 211 LEU A CA 1
ATOM 1673 C C . LEU A 1 211 ? -7.706 18.072 -8.202 1.00 91.38 211 LEU A C 1
ATOM 1675 O O . LEU A 1 211 ? -7.572 16.855 -8.329 1.00 91.38 211 LEU A O 1
ATOM 1679 N N . LYS A 1 212 ? -8.815 18.703 -8.585 1.00 94.38 212 LYS A N 1
ATOM 1680 C CA . LYS A 1 212 ? -9.824 18.048 -9.422 1.00 94.38 212 LYS A CA 1
ATOM 1681 C C . LYS A 1 212 ? -9.274 17.862 -10.833 1.00 94.38 212 LYS A C 1
ATOM 1683 O O . LYS A 1 212 ? -8.453 18.652 -11.296 1.00 94.38 212 LYS A O 1
ATOM 1688 N N . MET A 1 213 ? -9.806 16.882 -11.559 1.00 92.75 213 MET A N 1
ATOM 1689 C CA . MET A 1 213 ? -9.410 16.642 -12.953 1.00 92.75 213 MET A CA 1
ATOM 1690 C C . MET A 1 213 ? -9.580 17.879 -13.846 1.00 92.75 213 MET A C 1
ATOM 1692 O O . MET A 1 213 ? -8.725 18.145 -14.683 1.00 92.75 213 MET A O 1
ATOM 1696 N N . GLU A 1 214 ? -10.643 18.664 -13.656 1.00 94.19 214 GLU A N 1
ATOM 1697 C CA . GLU A 1 214 ? -10.864 19.916 -14.397 1.00 94.19 214 GLU A CA 1
ATOM 1698 C C . GLU A 1 214 ? -9.811 20.981 -14.069 1.00 94.19 214 GLU A C 1
ATOM 1700 O O . GLU A 1 214 ? -9.278 21.629 -14.965 1.00 94.19 214 GLU A O 1
ATOM 1705 N N . GLU A 1 215 ? -9.459 21.118 -12.789 1.00 92.88 215 GLU A N 1
ATOM 1706 C CA . GLU A 1 215 ? -8.443 22.065 -12.321 1.00 92.88 215 GLU A CA 1
ATOM 1707 C C . GLU A 1 215 ? -7.068 21.703 -12.879 1.00 92.88 215 GLU A C 1
ATOM 1709 O O . GLU A 1 215 ? -6.362 22.572 -13.383 1.00 92.88 215 GLU A O 1
ATOM 1714 N N . LEU A 1 216 ? -6.720 20.413 -12.863 1.00 92.31 216 LEU A N 1
ATOM 1715 C CA . LEU A 1 216 ? -5.486 19.917 -13.460 1.00 92.31 216 LEU A CA 1
ATOM 1716 C C . LEU A 1 216 ? -5.466 20.158 -14.977 1.00 92.31 216 LEU A C 1
ATOM 1718 O O . LEU A 1 216 ? -4.456 20.608 -15.507 1.00 92.31 216 LEU A O 1
ATOM 1722 N N . ARG A 1 217 ? -6.578 19.924 -15.687 1.00 91.31 217 ARG A N 1
ATOM 1723 C CA . ARG A 1 217 ? -6.677 20.215 -17.130 1.00 91.31 217 ARG A CA 1
ATOM 1724 C C . ARG A 1 217 ? -6.467 21.695 -17.434 1.00 91.31 217 ARG A C 1
ATOM 1726 O O . ARG A 1 217 ? -5.716 22.009 -18.354 1.00 91.31 217 ARG A O 1
ATOM 1733 N N . HIS A 1 218 ? -7.087 22.590 -16.665 1.00 91.06 218 HIS A N 1
ATOM 1734 C CA . HIS A 1 218 ? -6.857 24.028 -16.809 1.00 91.06 218 HIS A CA 1
ATOM 1735 C C . HIS A 1 218 ? -5.394 24.383 -16.524 1.00 91.06 218 HIS A C 1
ATOM 1737 O O . HIS A 1 218 ? -4.766 25.063 -17.330 1.00 91.06 218 HIS A O 1
ATOM 1743 N N . ALA A 1 219 ? -4.815 23.850 -15.448 1.00 88.88 219 ALA A N 1
ATOM 1744 C CA . ALA A 1 219 ? -3.425 24.102 -15.078 1.00 88.88 219 ALA A CA 1
ATOM 1745 C C . ALA A 1 219 ? -2.418 23.627 -16.146 1.00 88.88 219 ALA A C 1
ATOM 1747 O O . ALA A 1 219 ? -1.400 24.275 -16.368 1.00 88.88 219 ALA A O 1
ATOM 1748 N N . LEU A 1 220 ? -2.717 22.526 -16.845 1.00 89.25 220 LEU A N 1
ATOM 1749 C CA . LEU A 1 220 ? -1.904 22.005 -17.953 1.00 89.25 220 LEU A CA 1
ATOM 1750 C C . LEU A 1 220 ? -2.108 22.755 -19.277 1.00 89.25 220 LEU A C 1
ATOM 1752 O O . LEU A 1 220 ? -1.262 22.653 -20.158 1.00 89.25 220 LEU A O 1
ATOM 1756 N N . SER A 1 221 ? -3.223 23.474 -19.442 1.00 84.44 221 SER A N 1
ATOM 1757 C CA . SER A 1 221 ? -3.500 24.257 -20.657 1.00 84.44 221 SER A CA 1
ATOM 1758 C C . SER A 1 221 ? -2.731 25.581 -20.709 1.00 84.44 221 SER A C 1
ATOM 1760 O O . SER A 1 221 ? -2.488 26.122 -21.790 1.00 84.44 221 SER A O 1
ATOM 1762 N N . ILE A 1 222 ? -2.311 26.083 -19.544 1.00 76.56 222 ILE A N 1
ATOM 1763 C CA . ILE A 1 222 ? -1.513 27.300 -19.424 1.00 76.56 222 ILE A CA 1
ATOM 1764 C C . ILE A 1 222 ? -0.072 26.942 -19.794 1.00 76.56 222 ILE A C 1
ATOM 1766 O O . ILE A 1 222 ? 0.642 26.293 -19.031 1.00 76.56 222 ILE A O 1
ATOM 1770 N N . HIS A 1 223 ? 0.354 27.349 -20.986 1.00 59.22 223 HIS A N 1
ATOM 1771 C CA . HIS A 1 223 ? 1.746 27.229 -21.395 1.00 59.22 223 HIS A CA 1
ATOM 1772 C C . HIS A 1 223 ? 2.534 28.314 -20.659 1.00 59.22 223 HIS A C 1
ATOM 1774 O O . HIS A 1 223 ? 2.190 29.495 -20.737 1.00 59.22 223 HIS A O 1
ATOM 1780 N N . ALA A 1 224 ? 3.565 27.926 -19.909 1.00 52.91 224 ALA A N 1
ATOM 1781 C CA . ALA A 1 224 ? 4.500 28.896 -19.366 1.00 52.91 224 ALA A CA 1
ATOM 1782 C C . ALA A 1 224 ? 5.295 29.474 -20.544 1.00 52.91 224 ALA A C 1
ATOM 1784 O O . ALA A 1 224 ? 6.174 28.805 -21.082 1.00 52.91 224 ALA A O 1
ATOM 1785 N N . ASN A 1 225 ? 4.937 30.684 -20.974 1.00 37.06 225 ASN A N 1
ATOM 1786 C CA . ASN A 1 225 ? 5.783 31.479 -21.854 1.00 37.06 225 ASN A CA 1
ATOM 1787 C C . ASN A 1 225 ? 7.055 31.817 -21.064 1.00 37.06 225 ASN A C 1
ATOM 1789 O O . ASN A 1 225 ? 6.997 32.634 -20.143 1.00 37.06 225 ASN A O 1
ATOM 1793 N N . TYR A 1 226 ? 8.160 31.155 -21.396 1.00 36.94 226 TYR A N 1
ATOM 1794 C CA . TYR A 1 226 ? 9.510 31.580 -21.039 1.00 36.94 226 TYR A CA 1
ATOM 1795 C C . TYR A 1 226 ? 10.235 31.989 -22.313 1.00 36.94 226 TYR A C 1
ATOM 1797 O O . TYR A 1 226 ? 10.111 31.238 -23.308 1.00 36.94 226 TYR A O 1
#

Nearest PDB structures (foldseek):
  6jpq-assembly1_A  TM=6.284E-01  e=1.130E+00  Schizosaccharomyces pombe 972h-
  8juw-assembly1_B  TM=5.339E-01  e=1.250E+00  Homo sapiens
  8juw-assembly1_A  TM=5.090E-01  e=1.314E+00  Homo sapiens

Foldseek 3Di:
DCVLVVVCVVVVDDDDLVSVLVVVLVVQLVDQEDEAEAEALVVDDPVVSLVVLQSVLCSVPPPSRNHHYYYHYDYDPVCVVSNCVRNVPDDPVRDDDDDQFADLVNLLVVLVVLVVPQPLPADADPVLSVLLSVLLSVLCRRPNVLSVLQSCQLSVDNYNVSSVVSNVVRDSDPVSSVVVVLVVLVPPPPDPRSVLVVQLVVCCVPPPDGDDPVRSVVSSVDDPDD

Organism: Pyronema omphalodes (strain CBS 100304) (NCBI:txid1076935)

Sequence (226 aa):
MFECLAKIKSKRRQPDLTGTLKLLSKALQKLRKTYICIDALDEFKADYVVSILRALKSLLDDPNLTTSLSVFITSRPHVDPLIKAHLTNRAPASRLSVTIKADANDIEKYLIDKIESDTSHVDMDSDLENDIVANITSTADGMFLLAALQIKAVLEQTTVRERRNALYTAPYSIYSAFEDTINRIRQYPLTPRSQQGMSVLKWVFLSHRPLKMEELRHALSIHANY

Solvent-accessible surface area (backbone atoms only — not comparable to full-atom values): 13362 Å² total; per-residue (Å²): 109,68,68,63,54,47,58,37,63,74,62,78,50,81,67,52,73,70,53,45,50,54,52,48,52,64,54,48,52,77,36,76,63,48,77,48,77,41,75,51,51,63,76,46,57,71,74,52,41,54,52,51,43,50,51,50,37,53,58,71,68,34,87,84,52,80,28,51,76,46,80,46,76,42,62,57,77,88,48,47,65,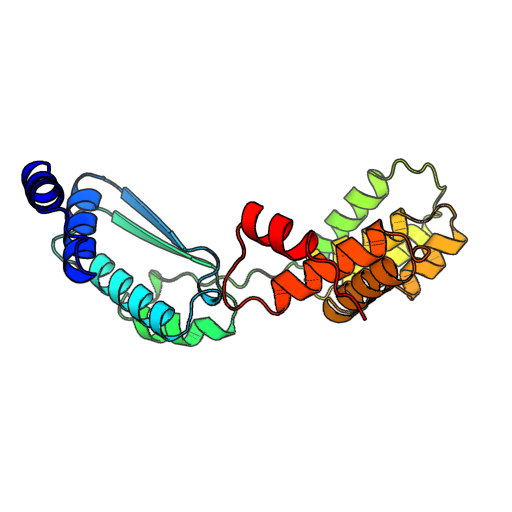60,52,49,74,52,63,55,94,52,64,76,91,77,65,86,84,80,86,91,63,48,50,61,65,60,45,36,54,52,44,52,55,52,59,75,66,56,80,80,78,62,83,69,53,72,66,56,54,50,49,50,40,54,52,40,37,65,50,26,70,40,35,65,69,42,34,55,52,34,51,46,58,19,68,73,41,86,42,63,68,50,25,56,49,30,59,76,67,36,54,70,41,65,65,47,44,50,48,52,52,53,47,50,44,66,65,46,73,95,35,76,65,34,55,47,52,51,50,50,52,49,51,64,70,70,40,96,57,90,72,52,73,68,54,49,51,54,61,69,66,57,73,82,87,124